Protein AF-A0A7S4T220-F1 (afdb_monomer_lite)

Sequence (227 aa):
KDSDGREHPTCNCREPKYFSDSPVECEMNKFDDMIALLIDRVPGFTQVIAVDAEFSLLHRCWCLAEIVKTAGTGTPQNTLIHSCDAMDLHYGLLSKLDVRNCQASHKADKDFILSKIPDIDSFNARLQWLIFSKRGIFMKQIKCPRDRVDSAGRIAARVERARARSVNPQEVDLEMSRSGTRTLESFSNADMSVSHTSQDALGVINENASFEAPQDLADHVIVQAML

Structure (mmCIF, N/CA/C/O backbone):
data_AF-A0A7S4T220-F1
#
_entry.id   AF-A0A7S4T220-F1
#
loop_
_atom_site.group_PDB
_atom_site.id
_atom_site.type_symbol
_atom_site.label_atom_id
_atom_site.label_alt_id
_atom_site.label_comp_id
_atom_site.label_asym_id
_atom_site.label_entity_id
_atom_site.label_seq_id
_atom_site.pdbx_PDB_ins_code
_atom_site.Cartn_x
_atom_site.Cartn_y
_atom_site.Cartn_z
_atom_site.occupancy
_atom_site.B_iso_or_equiv
_atom_site.auth_seq_id
_atom_site.auth_comp_id
_atom_site.auth_asym_id
_atom_site.auth_atom_id
_atom_site.pdbx_PDB_model_num
ATOM 1 N N . LYS A 1 1 ? -6.962 -0.841 -14.621 1.00 50.31 1 LYS A N 1
ATOM 2 C CA . LYS A 1 1 ? -8.366 -0.692 -15.053 1.00 50.31 1 LYS A CA 1
ATOM 3 C C . LYS A 1 1 ? -9.161 -0.349 -13.797 1.00 50.31 1 LYS A C 1
ATOM 5 O O . LYS A 1 1 ? -8.722 -0.759 -12.731 1.00 50.31 1 LYS A O 1
ATOM 10 N N . ASP A 1 2 ? -10.241 0.417 -13.877 1.00 54.50 2 ASP A N 1
ATOM 11 C CA . ASP A 1 2 ? -11.105 0.635 -12.715 1.00 54.50 2 ASP A CA 1
ATOM 12 C C . ASP A 1 2 ? -11.789 -0.680 -12.292 1.00 54.50 2 ASP A C 1
ATOM 14 O O . ASP A 1 2 ? -11.596 -1.738 -12.911 1.00 54.50 2 ASP A O 1
ATOM 18 N N . SER A 1 3 ? -12.575 -0.628 -11.217 1.00 41.84 3 SER A N 1
ATOM 19 C CA . SER A 1 3 ? -13.370 -1.762 -10.728 1.00 41.84 3 SER A CA 1
ATOM 20 C C . SER A 1 3 ? -14.309 -2.348 -11.793 1.00 41.84 3 SER A C 1
ATOM 22 O O . SER A 1 3 ? -14.666 -3.520 -11.702 1.00 41.84 3 SER A O 1
ATOM 24 N N . ASP A 1 4 ? -14.632 -1.572 -12.831 1.00 62.47 4 ASP A N 1
ATOM 25 C CA . ASP A 1 4 ? -15.515 -1.947 -13.938 1.00 62.47 4 ASP A CA 1
ATOM 26 C C . ASP A 1 4 ? -14.744 -2.446 -15.176 1.00 62.47 4 ASP A C 1
ATOM 28 O O . ASP A 1 4 ? -15.330 -2.719 -16.228 1.00 62.47 4 ASP A O 1
ATOM 32 N N . GLY A 1 5 ? -13.416 -2.576 -15.090 1.00 59.31 5 GLY A N 1
ATOM 33 C CA . GLY A 1 5 ? -12.581 -3.065 -16.185 1.00 59.31 5 GLY A CA 1
ATOM 34 C C . GLY A 1 5 ? -12.284 -2.030 -17.279 1.00 59.31 5 GLY A C 1
ATOM 35 O O . GLY A 1 5 ? -11.726 -2.402 -18.322 1.00 59.31 5 GLY A O 1
ATOM 36 N N . ARG A 1 6 ? -12.602 -0.749 -17.062 1.00 63.41 6 ARG A N 1
ATOM 37 C CA . ARG A 1 6 ? -12.271 0.357 -17.974 1.00 63.41 6 ARG A CA 1
ATOM 38 C C . ARG A 1 6 ? -10.858 0.849 -17.706 1.00 63.41 6 ARG A C 1
ATOM 40 O O . ARG A 1 6 ? -10.349 0.764 -16.594 1.00 63.41 6 ARG A O 1
ATOM 47 N N . GLU A 1 7 ? -10.163 1.326 -18.727 1.00 65.56 7 GLU A N 1
ATOM 48 C CA . GLU A 1 7 ? -8.846 1.930 -18.516 1.00 65.56 7 GLU A CA 1
ATOM 49 C C . GLU A 1 7 ? -8.995 3.251 -17.757 1.00 65.56 7 GLU A C 1
ATOM 51 O O . GLU A 1 7 ? -9.922 4.015 -18.024 1.00 65.56 7 GLU A O 1
ATOM 56 N N . HIS A 1 8 ? -8.102 3.515 -16.796 1.00 62.66 8 HIS A N 1
ATOM 57 C CA . HIS A 1 8 ? -8.120 4.802 -16.107 1.00 62.66 8 HIS A CA 1
ATOM 58 C C . HIS A 1 8 ? -7.855 5.904 -17.136 1.00 62.66 8 HIS A C 1
ATOM 60 O O . HIS A 1 8 ? -6.906 5.776 -17.920 1.00 62.66 8 HIS A O 1
ATOM 66 N N . PRO A 1 9 ? -8.672 6.971 -17.161 1.00 68.31 9 PRO A N 1
ATOM 67 C CA . PRO A 1 9 ? -8.487 8.045 -18.117 1.00 68.31 9 PRO A CA 1
ATOM 68 C C . PRO A 1 9 ? -7.098 8.642 -17.916 1.00 68.31 9 PRO A C 1
ATOM 70 O O . PRO A 1 9 ? -6.724 9.068 -16.823 1.00 68.31 9 PRO A O 1
ATOM 73 N N . THR A 1 10 ? -6.307 8.657 -18.982 1.00 70.31 10 THR A N 1
ATOM 74 C CA . THR A 1 10 ? -5.005 9.306 -18.930 1.00 70.31 10 THR A CA 1
ATOM 75 C C . THR A 1 10 ? -5.224 10.818 -18.818 1.00 70.31 10 THR A C 1
ATOM 77 O O . THR A 1 10 ? -6.035 11.386 -19.546 1.00 70.31 10 THR A O 1
ATOM 80 N N . CYS A 1 11 ? -4.505 11.486 -17.902 1.00 76.88 11 CYS A N 1
ATOM 81 C CA . CYS A 1 11 ? -4.544 12.953 -17.796 1.00 76.88 11 CYS A CA 1
ATOM 82 C C . CYS A 1 11 ? -4.364 13.602 -19.176 1.00 76.88 11 CYS A C 1
ATOM 84 O O . CYS A 1 11 ? -3.414 13.258 -19.884 1.00 76.88 11 CYS A O 1
ATOM 86 N N . ASN A 1 12 ? -5.243 14.540 -19.525 1.00 80.75 12 ASN A N 1
ATOM 87 C CA . ASN A 1 12 ? -5.221 15.306 -20.774 1.00 80.75 12 ASN A CA 1
ATOM 88 C C . ASN A 1 12 ? -4.459 16.638 -20.641 1.00 80.75 12 ASN A C 1
ATOM 90 O O . ASN A 1 12 ? -4.538 17.485 -21.528 1.00 80.75 12 ASN A O 1
ATOM 94 N N . CYS A 1 13 ? -3.704 16.805 -19.553 1.00 85.44 13 CYS A N 1
ATOM 95 C CA . CYS A 1 13 ? -2.939 17.997 -19.194 1.00 85.44 13 CYS A CA 1
ATOM 96 C C . CYS A 1 13 ? -1.850 18.401 -20.206 1.00 85.44 13 CYS A C 1
ATOM 98 O O . CYS A 1 13 ? -1.190 19.409 -19.993 1.00 85.44 13 CYS A O 1
ATOM 100 N N . ARG A 1 14 ? -1.664 17.650 -21.304 1.00 84.62 14 ARG A N 1
ATOM 101 C CA . ARG A 1 14 ? -0.633 17.830 -22.350 1.00 84.62 14 ARG A CA 1
ATOM 102 C C . ARG A 1 14 ? 0.815 17.783 -21.858 1.00 84.62 14 ARG A C 1
ATOM 104 O O . ARG A 1 14 ? 1.714 17.812 -22.691 1.00 84.62 14 ARG A O 1
ATOM 111 N N . GLU A 1 15 ? 1.025 17.653 -20.555 1.00 85.81 15 GLU A N 1
ATOM 112 C CA . GLU A 1 15 ? 2.336 17.433 -19.970 1.00 85.81 15 GLU A CA 1
ATOM 113 C C . GLU A 1 15 ? 2.918 16.100 -20.471 1.00 85.81 15 GLU A C 1
ATOM 115 O O . GLU A 1 15 ? 2.197 15.087 -20.473 1.00 85.81 15 GLU A O 1
ATOM 120 N N . PRO A 1 16 ? 4.188 16.076 -20.920 1.00 84.56 16 PRO A N 1
ATOM 121 C CA . PRO A 1 16 ? 4.863 14.846 -21.303 1.00 84.56 16 PRO A CA 1
ATOM 122 C C . PRO A 1 16 ? 4.845 13.832 -20.160 1.00 84.56 16 PRO A C 1
ATOM 124 O O . PRO A 1 16 ? 5.199 14.138 -19.024 1.00 84.56 16 PRO A O 1
ATOM 127 N N . LYS A 1 17 ? 4.436 12.601 -20.468 1.00 82.62 17 LYS A N 1
ATOM 128 C CA . LYS A 1 17 ? 4.472 11.490 -19.516 1.00 82.62 17 LYS A CA 1
ATOM 129 C C . LYS A 1 17 ? 5.686 10.638 -19.817 1.00 82.62 17 LYS A C 1
ATOM 131 O O . LYS A 1 17 ? 5.757 10.034 -20.884 1.00 82.62 17 LYS A O 1
ATOM 136 N N . TYR A 1 18 ? 6.615 10.605 -18.874 1.00 86.50 18 TYR A N 1
ATOM 137 C CA . TYR A 1 18 ? 7.793 9.756 -18.942 1.00 86.50 18 TYR A CA 1
ATOM 138 C C . TYR A 1 18 ? 7.483 8.419 -18.279 1.00 86.50 18 TYR A C 1
ATOM 140 O O . TYR A 1 18 ? 7.080 8.373 -17.115 1.00 86.50 18 TYR A O 1
ATOM 148 N N . PHE A 1 19 ? 7.638 7.338 -19.038 1.00 81.88 19 PHE A N 1
ATOM 149 C CA . PHE A 1 19 ? 7.365 5.979 -18.583 1.00 81.88 19 PHE A CA 1
ATOM 150 C C . PHE A 1 19 ? 8.673 5.240 -18.302 1.00 81.88 19 PHE A C 1
ATOM 152 O O . PHE A 1 19 ? 9.756 5.821 -18.296 1.00 81.88 19 PHE A O 1
ATOM 159 N N . SER A 1 20 ? 8.592 3.940 -18.028 1.00 76.00 20 SER A N 1
ATOM 160 C CA . SER A 1 20 ? 9.745 3.109 -17.662 1.00 76.00 20 SER A CA 1
ATOM 161 C C . SER A 1 20 ? 10.848 3.049 -18.738 1.00 76.00 20 SER A C 1
ATOM 163 O O . SER A 1 20 ? 11.956 2.616 -18.438 1.00 76.00 20 SER A O 1
ATOM 165 N N . ASP A 1 21 ? 10.561 3.478 -19.970 1.00 81.75 21 ASP A N 1
ATOM 166 C CA . ASP A 1 21 ? 11.513 3.629 -21.078 1.00 81.75 21 ASP A CA 1
ATOM 167 C C . ASP A 1 21 ? 12.405 4.879 -20.962 1.00 81.75 21 ASP A C 1
ATOM 169 O O . ASP A 1 21 ? 13.454 4.946 -21.601 1.00 81.75 21 ASP A O 1
ATOM 173 N N . SER A 1 22 ? 12.021 5.829 -20.110 1.00 86.56 22 SER A N 1
ATOM 174 C CA . SER A 1 22 ? 12.730 7.079 -19.825 1.00 86.56 22 SER A CA 1
ATOM 175 C C . SER A 1 22 ? 13.136 7.107 -18.344 1.00 86.56 22 SER A C 1
ATOM 177 O O . SER A 1 22 ? 12.526 7.813 -17.541 1.00 86.56 22 SER A O 1
ATOM 179 N N . PRO A 1 23 ? 14.104 6.275 -17.907 1.00 83.25 23 PRO A N 1
ATOM 180 C CA . PRO A 1 23 ? 14.340 6.011 -16.486 1.00 83.25 23 PRO A CA 1
ATOM 181 C C . PRO A 1 23 ? 14.812 7.233 -15.692 1.00 83.25 23 PRO A C 1
ATOM 183 O O . PRO A 1 23 ? 14.590 7.281 -14.483 1.00 83.25 23 PRO A O 1
ATOM 186 N N . VAL A 1 24 ? 15.454 8.207 -16.343 1.00 87.50 24 VAL A N 1
ATOM 187 C CA . VAL A 1 24 ? 15.931 9.436 -15.693 1.00 87.50 24 VAL A CA 1
ATOM 188 C C . VAL A 1 24 ? 14.762 10.377 -15.411 1.00 87.50 24 VAL A C 1
ATOM 190 O O . VAL A 1 24 ? 14.688 10.970 -14.337 1.00 87.50 24 VAL A O 1
ATOM 193 N N . GLU A 1 25 ? 13.810 10.469 -16.328 1.00 90.00 25 GLU A N 1
ATOM 194 C CA . GLU A 1 25 ? 12.683 11.395 -16.288 1.00 90.00 25 GLU A CA 1
ATOM 195 C C . GLU A 1 25 ? 11.454 10.789 -15.594 1.00 90.00 25 GLU A C 1
ATOM 197 O O . GLU A 1 25 ? 10.700 11.501 -14.940 1.00 90.00 25 GLU A O 1
ATOM 202 N N . CYS A 1 26 ? 11.282 9.467 -15.650 1.00 85.06 26 CYS A N 1
ATOM 203 C CA . CYS A 1 26 ? 10.163 8.750 -15.041 1.00 85.06 26 CYS A CA 1
ATOM 204 C C . CYS A 1 26 ? 10.160 8.917 -13.523 1.00 85.06 26 CYS A C 1
ATOM 206 O O . CYS A 1 26 ? 11.051 8.430 -12.839 1.00 85.06 26 CYS A O 1
ATOM 208 N N . GLU A 1 27 ? 9.176 9.606 -12.960 1.00 84.88 27 GLU A N 1
ATOM 209 C CA . GLU A 1 27 ? 9.096 9.819 -11.508 1.00 84.88 27 GLU A CA 1
ATOM 210 C C . GLU A 1 27 ? 8.649 8.557 -10.759 1.00 84.88 27 GLU A C 1
ATOM 212 O O . GLU A 1 27 ? 9.090 8.305 -9.639 1.00 84.88 27 GLU A O 1
ATOM 217 N N . MET A 1 28 ? 7.843 7.709 -11.405 1.00 81.38 28 MET A N 1
ATOM 218 C CA . MET A 1 28 ? 7.276 6.502 -10.793 1.00 81.38 28 MET A CA 1
ATOM 219 C C . MET A 1 28 ? 8.336 5.484 -10.351 1.00 81.38 28 MET A C 1
ATOM 221 O O . MET A 1 28 ? 8.113 4.738 -9.401 1.00 81.38 28 MET A O 1
ATOM 225 N N . ASN A 1 29 ? 9.506 5.445 -11.000 1.00 82.75 29 ASN A N 1
ATOM 226 C CA . ASN A 1 29 ? 10.577 4.518 -10.624 1.00 82.75 29 ASN A CA 1
ATOM 227 C C . ASN A 1 29 ? 11.431 5.008 -9.435 1.00 82.75 29 ASN A C 1
ATOM 229 O O . ASN A 1 29 ? 12.190 4.205 -8.887 1.00 82.75 29 ASN A O 1
ATOM 233 N N . LYS A 1 30 ? 11.279 6.276 -9.021 1.00 88.50 30 LYS A N 1
ATOM 234 C CA . LYS A 1 30 ? 12.078 6.940 -7.974 1.00 88.50 30 LYS A CA 1
ATOM 235 C C . LYS A 1 30 ? 11.504 6.768 -6.573 1.00 88.50 30 LYS A C 1
ATOM 237 O O . LYS A 1 30 ? 12.053 7.300 -5.615 1.00 88.50 30 LYS A O 1
ATOM 242 N N . PHE A 1 31 ? 10.394 6.047 -6.435 1.00 87.75 31 PHE A N 1
ATOM 243 C CA . PHE A 1 31 ? 9.696 5.923 -5.159 1.00 87.75 31 PHE A CA 1
ATOM 244 C C . PHE A 1 31 ? 10.588 5.362 -4.040 1.00 87.75 31 PHE A C 1
ATOM 246 O O . PHE A 1 31 ? 10.565 5.869 -2.921 1.00 87.75 31 PHE A O 1
ATOM 253 N N . ASP A 1 32 ? 11.399 4.345 -4.348 1.00 88.88 32 ASP A N 1
ATOM 254 C CA . ASP A 1 32 ? 12.337 3.752 -3.389 1.00 88.88 32 ASP A CA 1
ATOM 255 C C . ASP A 1 32 ? 13.290 4.805 -2.801 1.00 88.88 32 ASP A C 1
ATOM 257 O O . ASP A 1 32 ? 13.475 4.862 -1.582 1.00 88.88 32 ASP A O 1
ATOM 261 N N . ASP A 1 33 ? 13.844 5.654 -3.668 1.00 92.06 33 ASP A N 1
ATOM 262 C CA . ASP A 1 33 ? 14.765 6.727 -3.296 1.00 92.06 33 ASP A CA 1
ATOM 263 C C . ASP A 1 33 ? 14.035 7.846 -2.549 1.00 92.06 33 ASP A C 1
ATOM 265 O O . ASP A 1 33 ? 14.547 8.379 -1.567 1.00 92.06 33 ASP A O 1
ATOM 269 N N . MET A 1 34 ? 12.806 8.161 -2.965 1.00 92.62 34 MET A N 1
ATOM 270 C CA . MET A 1 34 ? 11.951 9.152 -2.312 1.00 92.62 34 MET A CA 1
ATOM 271 C C . MET A 1 34 ? 11.613 8.758 -0.872 1.00 92.62 34 MET A C 1
ATOM 273 O O . MET A 1 34 ? 11.750 9.580 0.030 1.00 92.62 34 MET A O 1
ATOM 277 N N . ILE A 1 35 ? 11.225 7.504 -0.621 1.00 90.94 35 ILE A N 1
ATOM 278 C CA . ILE A 1 35 ? 10.978 7.023 0.746 1.00 90.94 35 ILE A CA 1
ATOM 279 C C . ILE A 1 35 ? 12.253 7.067 1.580 1.00 90.94 35 ILE A C 1
ATOM 281 O O . ILE A 1 35 ? 12.209 7.532 2.718 1.00 90.94 35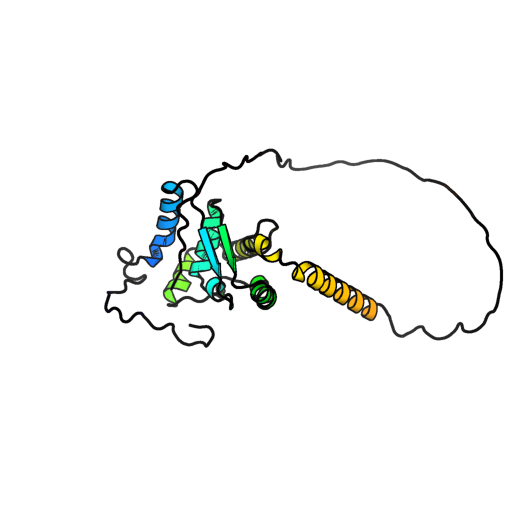 ILE A O 1
ATOM 285 N N . ALA A 1 36 ? 13.384 6.618 1.029 1.00 93.50 36 ALA A N 1
ATOM 286 C CA . ALA A 1 36 ? 14.658 6.669 1.739 1.00 93.50 36 ALA A CA 1
ATOM 287 C C . ALA A 1 36 ? 15.032 8.112 2.117 1.00 93.50 36 ALA A C 1
ATOM 289 O O . ALA A 1 36 ? 15.394 8.374 3.264 1.00 93.50 36 ALA A O 1
ATOM 290 N N . LEU A 1 37 ? 14.868 9.050 1.182 1.00 95.19 37 LEU A N 1
ATOM 291 C CA . LEU A 1 37 ? 15.113 10.469 1.407 1.00 95.19 37 LEU A CA 1
ATOM 292 C C . LEU A 1 37 ? 14.165 11.056 2.460 1.00 95.19 37 LEU A C 1
ATOM 294 O O . LEU A 1 37 ? 14.615 11.795 3.329 1.00 95.19 37 LEU A O 1
ATOM 298 N N . LEU A 1 38 ? 12.867 10.739 2.412 1.00 94.88 38 LEU A N 1
ATOM 299 C CA . LEU A 1 38 ? 11.894 11.244 3.386 1.00 94.88 38 LEU A CA 1
ATOM 300 C C . LEU A 1 38 ? 12.183 10.735 4.800 1.00 94.88 38 LEU A C 1
ATOM 302 O O . LEU A 1 38 ? 12.121 11.514 5.745 1.00 94.88 38 LEU A O 1
ATOM 306 N N . ILE A 1 39 ? 12.545 9.459 4.943 1.00 94.00 39 ILE A N 1
ATOM 307 C CA . ILE A 1 39 ? 12.930 8.878 6.235 1.00 94.00 39 ILE A CA 1
ATOM 308 C C . ILE A 1 39 ? 14.184 9.562 6.794 1.00 94.00 39 ILE A C 1
ATOM 310 O O . ILE A 1 39 ? 14.244 9.828 7.992 1.00 94.00 39 ILE A O 1
ATOM 314 N N . ASP A 1 40 ? 15.167 9.854 5.939 1.00 95.19 40 ASP A N 1
ATOM 315 C CA . ASP A 1 40 ? 16.405 10.544 6.321 1.00 95.19 40 ASP A CA 1
ATOM 316 C C . ASP A 1 40 ? 16.161 12.013 6.706 1.00 95.19 40 ASP A C 1
ATOM 318 O O . ASP A 1 40 ? 16.723 12.521 7.676 1.00 95.19 40 ASP A O 1
ATOM 322 N N . ARG A 1 41 ? 15.311 12.715 5.948 1.00 96.75 41 ARG A N 1
ATOM 323 C CA . ARG A 1 41 ? 15.184 14.179 6.022 1.00 96.75 41 ARG A CA 1
ATOM 324 C C . ARG A 1 41 ? 14.053 14.684 6.892 1.00 96.75 41 ARG A C 1
ATOM 326 O O . ARG A 1 41 ? 14.096 15.848 7.285 1.00 96.75 41 ARG A O 1
ATOM 333 N N . VAL A 1 42 ? 13.053 13.858 7.176 1.00 95.06 42 VAL A N 1
ATOM 334 C CA . VAL A 1 42 ? 11.865 14.261 7.928 1.00 95.06 42 VAL A CA 1
ATOM 335 C C . VAL A 1 42 ? 11.828 13.485 9.246 1.00 95.06 42 VAL A C 1
ATOM 337 O O . VAL A 1 42 ? 11.381 12.335 9.279 1.00 95.06 42 VAL A O 1
ATOM 340 N N . PRO A 1 43 ? 12.287 14.088 10.360 1.00 93.62 43 PRO A N 1
ATOM 341 C CA . PRO A 1 43 ? 12.163 13.481 11.678 1.00 93.62 43 PRO A CA 1
ATOM 342 C C . PRO A 1 43 ? 10.709 13.113 11.974 1.00 93.62 43 PRO A C 1
ATOM 344 O O . PRO A 1 43 ? 9.802 13.916 11.774 1.00 93.62 43 PRO A O 1
ATOM 347 N N . GLY A 1 44 ? 10.480 11.886 12.440 1.00 91.88 44 GLY A N 1
ATOM 348 C CA . GLY A 1 44 ? 9.127 11.408 12.735 1.00 91.88 44 GLY A CA 1
ATOM 349 C C . GLY A 1 44 ? 8.268 11.113 11.501 1.00 91.88 44 GLY A C 1
ATOM 350 O O . GLY A 1 44 ? 7.052 10.964 11.645 1.00 91.88 44 GLY A O 1
ATOM 351 N N . PHE A 1 45 ? 8.871 10.998 10.307 1.00 93.75 45 PHE A N 1
ATOM 352 C CA . PHE A 1 45 ? 8.152 10.629 9.090 1.00 93.75 45 PHE A CA 1
ATOM 353 C C . PHE A 1 45 ? 7.236 9.424 9.329 1.00 93.75 45 PHE A C 1
ATOM 355 O O . PHE A 1 45 ? 7.644 8.393 9.867 1.00 93.75 45 PHE A O 1
ATOM 362 N N . THR A 1 46 ? 5.978 9.575 8.928 1.00 93.62 46 THR A N 1
ATOM 363 C CA . THR A 1 46 ? 4.931 8.570 9.084 1.00 93.62 46 THR A CA 1
ATOM 364 C C . THR A 1 46 ? 4.178 8.468 7.771 1.00 93.62 46 THR A C 1
ATOM 366 O O . THR A 1 46 ? 3.699 9.473 7.248 1.00 93.62 46 THR A O 1
ATOM 369 N N . GLN A 1 47 ? 4.032 7.254 7.251 1.00 94.12 47 GLN A N 1
ATOM 370 C CA . GLN A 1 47 ? 3.241 7.031 6.048 1.00 94.12 47 GLN A CA 1
ATOM 371 C C . GLN A 1 47 ? 1.760 6.937 6.409 1.00 94.12 47 GLN A C 1
ATOM 373 O O . GLN A 1 47 ? 1.365 6.185 7.304 1.00 94.12 47 GLN A O 1
ATOM 378 N N . VAL A 1 48 ? 0.927 7.678 5.684 1.00 93.12 48 VAL A N 1
ATOM 379 C CA . VAL A 1 48 ? -0.529 7.568 5.777 1.00 93.12 48 VAL A CA 1
ATOM 380 C C . VAL A 1 48 ? -1.039 6.732 4.610 1.00 93.12 48 VAL A C 1
ATOM 382 O O . VAL A 1 48 ? -0.762 7.044 3.457 1.00 93.12 48 VAL A O 1
ATOM 385 N N . ILE A 1 49 ? -1.797 5.681 4.914 1.00 93.81 49 ILE A N 1
ATOM 386 C CA . ILE A 1 49 ? -2.431 4.802 3.929 1.00 93.81 49 ILE A CA 1
ATOM 387 C C . ILE A 1 49 ? -3.927 5.113 3.952 1.00 93.81 49 ILE A C 1
ATOM 389 O O . ILE A 1 49 ? -4.638 4.684 4.858 1.00 93.81 49 ILE A O 1
ATOM 393 N N . ALA A 1 50 ? -4.410 5.896 2.993 1.00 93.06 50 ALA A N 1
ATOM 394 C CA . ALA A 1 50 ? -5.828 6.230 2.885 1.00 93.06 50 ALA A CA 1
ATOM 395 C C . ALA A 1 50 ? -6.518 5.268 1.913 1.00 93.06 50 ALA A C 1
ATOM 397 O O . ALA A 1 50 ? -6.287 5.338 0.711 1.00 93.06 50 ALA A O 1
ATOM 398 N N . VAL A 1 51 ? -7.339 4.360 2.440 1.00 91.38 51 VAL A N 1
ATOM 399 C CA . VAL A 1 51 ? -8.016 3.316 1.662 1.00 91.38 51 VAL A CA 1
ATOM 400 C C . VAL A 1 51 ? -9.439 3.759 1.321 1.00 91.38 51 VAL A C 1
ATOM 402 O O . VAL A 1 51 ? -10.189 4.200 2.197 1.00 91.38 51 VAL A O 1
ATOM 405 N N . ASP A 1 52 ? -9.799 3.635 0.046 1.00 91.31 52 ASP A N 1
ATOM 406 C CA . ASP A 1 52 ? -11.140 3.891 -0.480 1.00 91.31 52 ASP A CA 1
ATOM 407 C C . ASP A 1 52 ? -12.175 2.874 0.035 1.00 91.31 52 ASP A C 1
ATOM 409 O O . ASP A 1 52 ? -11.824 1.836 0.602 1.00 91.31 52 ASP A O 1
ATOM 413 N N . ALA A 1 53 ? -13.465 3.174 -0.139 1.00 91.44 53 ALA A N 1
ATOM 414 C CA . ALA A 1 53 ? -14.546 2.324 0.363 1.00 91.44 53 ALA A CA 1
ATOM 415 C C . ALA A 1 53 ? -14.527 0.922 -0.271 1.00 91.44 53 ALA A C 1
ATOM 417 O O . ALA A 1 53 ? -14.884 -0.050 0.391 1.00 91.44 53 ALA A O 1
ATOM 418 N N . GLU A 1 54 ? -14.054 0.820 -1.512 1.00 91.25 54 GLU A N 1
ATOM 419 C CA . GLU A 1 54 ? -13.953 -0.407 -2.297 1.00 91.25 54 GLU A CA 1
ATOM 420 C C . GLU A 1 54 ? -12.623 -1.150 -2.089 1.00 91.25 54 GLU A C 1
ATOM 422 O O . GLU A 1 54 ? -12.435 -2.244 -2.631 1.00 91.25 54 GLU A O 1
ATOM 427 N N . PHE A 1 55 ? -11.695 -0.579 -1.310 1.00 91.44 55 PHE A N 1
ATOM 428 C CA . PHE A 1 55 ? -10.346 -1.107 -1.081 1.00 91.44 55 PHE A CA 1
ATOM 429 C C . PHE A 1 55 ? -9.525 -1.287 -2.374 1.00 91.44 55 PHE A C 1
ATOM 431 O O . PHE A 1 55 ? -8.564 -2.065 -2.419 1.00 91.44 55 PHE A O 1
ATOM 438 N N . SER A 1 56 ? -9.865 -0.546 -3.429 1.00 90.75 56 SER A N 1
ATOM 439 C CA . SER A 1 56 ? -9.202 -0.603 -4.733 1.00 90.75 56 SER A CA 1
ATOM 440 C C . SER A 1 56 ? -7.722 -0.211 -4.668 1.00 90.75 56 SER A C 1
ATOM 442 O O . SER A 1 56 ? -6.921 -0.766 -5.427 1.00 90.75 56 SER A O 1
ATOM 444 N N . LEU A 1 57 ? -7.316 0.631 -3.706 1.00 91.06 57 LEU A N 1
ATOM 445 C CA . LEU A 1 57 ? -5.907 0.950 -3.444 1.00 91.06 57 LEU A CA 1
ATOM 446 C C . LEU A 1 57 ? -5.060 -0.307 -3.222 1.00 91.06 57 LEU A C 1
ATOM 448 O O . LEU A 1 57 ? -3.967 -0.424 -3.775 1.00 91.06 57 LEU A O 1
ATOM 452 N N . LEU A 1 58 ? -5.563 -1.278 -2.455 1.00 92.69 58 LEU A N 1
ATOM 453 C CA . LEU A 1 58 ? -4.813 -2.501 -2.150 1.00 92.69 58 LEU A CA 1
ATOM 454 C C . LEU A 1 58 ? -4.695 -3.426 -3.360 1.00 92.69 58 LEU A C 1
ATOM 456 O O . LEU A 1 58 ? -3.843 -4.305 -3.384 1.00 92.69 58 LEU A O 1
ATOM 460 N N . HIS A 1 59 ? -5.498 -3.207 -4.396 1.00 91.25 59 HIS A N 1
ATOM 461 C CA . HIS A 1 59 ? -5.363 -3.915 -5.658 1.00 91.25 59 HIS A CA 1
ATOM 462 C C . HIS A 1 59 ? -4.343 -3.266 -6.600 1.00 91.25 59 HIS A C 1
ATOM 464 O O . HIS A 1 59 ? -4.135 -3.802 -7.686 1.00 91.25 59 HIS A O 1
ATOM 470 N N . ARG A 1 60 ? -3.677 -2.163 -6.229 1.00 91.00 60 ARG A N 1
ATOM 471 C CA . ARG A 1 60 ? -2.604 -1.546 -7.026 1.00 91.00 60 ARG A CA 1
ATOM 472 C C . ARG A 1 60 ? -1.242 -2.092 -6.593 1.00 91.00 60 ARG A C 1
ATOM 474 O O . ARG A 1 60 ? -0.842 -1.951 -5.440 1.00 91.00 60 ARG A O 1
ATOM 481 N N . CYS A 1 61 ? -0.497 -2.694 -7.522 1.00 91.31 61 CYS A N 1
ATOM 482 C CA . CYS A 1 61 ? 0.779 -3.347 -7.194 1.00 91.31 61 CYS A CA 1
ATOM 483 C C . CYS A 1 61 ? 1.845 -2.365 -6.690 1.00 91.31 61 CYS A C 1
ATOM 485 O O . CYS A 1 61 ? 2.628 -2.740 -5.821 1.00 91.31 61 CYS A O 1
ATOM 487 N N . TRP A 1 62 ? 1.836 -1.119 -7.183 1.00 90.81 62 TRP A N 1
ATOM 488 C CA . TRP A 1 62 ? 2.672 -0.043 -6.642 1.00 90.81 62 TRP A CA 1
ATOM 489 C C . TRP A 1 62 ? 2.356 0.174 -5.169 1.00 90.81 62 TRP A C 1
ATOM 491 O O . TRP A 1 62 ? 3.209 -0.105 -4.340 1.00 90.81 62 TRP A O 1
ATOM 501 N N . CYS A 1 63 ? 1.109 0.497 -4.823 1.00 93.00 63 CYS A N 1
ATOM 502 C CA . CYS A 1 63 ? 0.712 0.754 -3.439 1.00 93.00 63 CYS A CA 1
ATOM 503 C C . CYS A 1 63 ? 1.115 -0.376 -2.472 1.00 93.00 63 CYS A C 1
ATOM 505 O O . CYS A 1 63 ? 1.587 -0.105 -1.372 1.00 93.00 63 CYS A O 1
ATOM 507 N N . LEU A 1 64 ? 1.006 -1.649 -2.872 1.00 94.12 64 LEU A N 1
ATOM 508 C CA . LEU A 1 64 ? 1.464 -2.760 -2.026 1.00 94.12 64 LEU A CA 1
ATOM 509 C C . LEU A 1 64 ? 2.983 -2.812 -1.853 1.00 94.12 64 LEU A C 1
ATOM 511 O O . LEU A 1 64 ? 3.458 -3.055 -0.740 1.00 94.12 64 LEU A O 1
ATOM 515 N N . ALA A 1 65 ? 3.744 -2.596 -2.928 1.00 92.88 65 ALA A N 1
ATOM 516 C CA . ALA A 1 65 ? 5.201 -2.517 -2.857 1.00 92.88 65 ALA A CA 1
ATOM 517 C C . ALA A 1 65 ? 5.639 -1.402 -1.899 1.00 92.88 65 ALA A C 1
ATOM 519 O O . ALA A 1 65 ? 6.522 -1.617 -1.071 1.00 92.88 65 ALA A O 1
ATOM 520 N N . GLU A 1 66 ? 4.960 -0.259 -1.946 1.00 93.00 66 GLU A N 1
ATOM 521 C CA . GLU A 1 66 ? 5.221 0.894 -1.085 1.00 93.00 66 GLU A CA 1
ATOM 522 C C . GLU A 1 66 ? 4.929 0.592 0.385 1.00 93.00 66 GLU A C 1
ATOM 52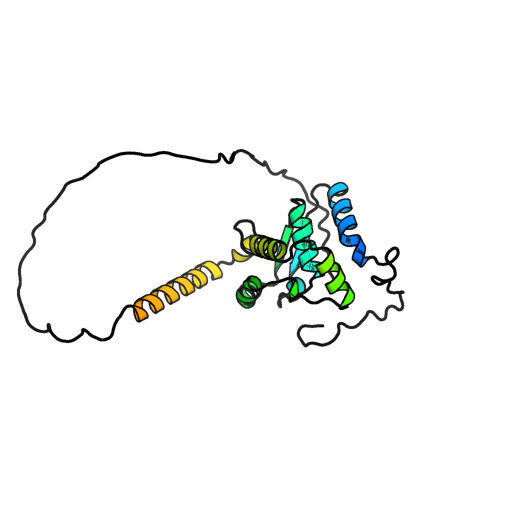4 O O . GLU A 1 66 ? 5.777 0.823 1.246 1.00 93.00 66 GLU A O 1
ATOM 529 N N . ILE A 1 67 ? 3.763 0.010 0.676 1.00 95.00 67 ILE A N 1
ATOM 530 C CA . ILE A 1 67 ? 3.378 -0.380 2.037 1.00 95.00 67 ILE A CA 1
ATOM 531 C C . ILE A 1 67 ? 4.412 -1.345 2.628 1.00 95.00 67 ILE A C 1
ATOM 533 O O . ILE A 1 67 ? 4.866 -1.157 3.759 1.00 95.00 67 ILE A O 1
ATOM 537 N N . VAL A 1 68 ? 4.818 -2.370 1.875 1.00 94.38 68 VAL A N 1
ATOM 538 C CA . VAL A 1 68 ? 5.801 -3.351 2.355 1.00 94.38 68 VAL A CA 1
ATOM 539 C C . VAL A 1 68 ? 7.192 -2.726 2.493 1.00 94.38 68 VAL A C 1
ATOM 541 O O . VAL A 1 68 ? 7.891 -3.019 3.468 1.00 94.38 68 VAL A O 1
ATOM 544 N N . LYS A 1 69 ? 7.594 -1.851 1.562 1.00 92.56 69 LYS A N 1
ATOM 545 C CA . LYS A 1 69 ? 8.891 -1.163 1.590 1.00 92.56 69 LYS A CA 1
ATOM 546 C C . LYS A 1 69 ? 9.027 -0.277 2.824 1.00 92.56 69 LYS A C 1
ATOM 548 O O . LYS A 1 69 ? 10.014 -0.411 3.544 1.00 92.56 69 LYS A O 1
ATOM 553 N N . THR A 1 70 ? 8.035 0.565 3.099 1.00 93.38 70 THR A N 1
ATOM 554 C CA . THR A 1 70 ? 8.030 1.459 4.266 1.00 93.38 70 THR A CA 1
ATOM 555 C C . THR A 1 70 ? 7.919 0.685 5.581 1.00 93.38 70 THR A C 1
ATOM 557 O O . THR A 1 70 ? 8.592 1.010 6.554 1.00 93.38 70 THR A O 1
ATOM 560 N N . ALA A 1 71 ? 7.166 -0.417 5.623 1.00 93.31 71 ALA A N 1
ATOM 561 C CA . ALA A 1 71 ? 7.209 -1.314 6.780 1.00 93.31 71 ALA A CA 1
ATOM 562 C C . ALA A 1 71 ? 8.601 -1.954 6.975 1.00 93.31 71 ALA A C 1
ATOM 564 O O . ALA A 1 71 ? 9.010 -2.267 8.093 1.00 93.31 71 ALA A O 1
ATOM 565 N N . GLY A 1 72 ? 9.335 -2.155 5.876 1.00 92.00 72 GLY A N 1
ATOM 566 C CA . GLY A 1 72 ? 10.731 -2.591 5.814 1.00 92.00 72 GLY A CA 1
ATOM 567 C C . GLY A 1 72 ? 11.705 -1.756 6.626 1.00 92.00 72 GLY A C 1
ATOM 568 O O . GLY A 1 72 ? 12.640 -2.312 7.197 1.00 92.00 72 GLY A O 1
ATOM 569 N N . THR A 1 73 ? 11.466 -0.452 6.696 1.00 92.00 73 THR A N 1
ATOM 570 C CA . THR A 1 73 ? 12.359 0.520 7.334 1.00 92.00 73 THR A CA 1
ATOM 571 C C . THR A 1 73 ? 12.010 0.778 8.799 1.00 92.00 73 THR A C 1
ATOM 573 O O . THR A 1 73 ? 12.691 1.555 9.459 1.00 92.00 73 THR A O 1
ATOM 576 N N . GLY A 1 74 ? 10.950 0.147 9.322 1.00 91.94 74 GLY A N 1
ATOM 577 C CA . GLY A 1 74 ? 10.435 0.417 10.668 1.00 91.94 74 GLY A CA 1
ATOM 578 C C . GLY A 1 74 ? 9.698 1.756 10.791 1.00 91.94 74 GLY A C 1
ATOM 579 O O . GLY A 1 74 ? 9.349 2.161 11.899 1.00 91.94 74 GLY A O 1
ATOM 580 N N . THR A 1 75 ? 9.444 2.437 9.671 1.00 92.25 75 THR A N 1
ATOM 581 C CA . THR A 1 75 ? 8.710 3.702 9.630 1.00 92.25 75 THR A CA 1
ATOM 582 C C . THR A 1 75 ? 7.247 3.478 10.032 1.00 92.25 75 THR A C 1
ATOM 584 O O . THR A 1 75 ? 6.610 2.557 9.512 1.00 92.25 75 THR A O 1
ATOM 587 N N . PRO A 1 76 ? 6.676 4.301 10.933 1.00 92.12 76 PRO A N 1
ATOM 588 C CA . PRO A 1 76 ? 5.275 4.182 11.313 1.00 92.12 76 PRO A CA 1
ATOM 589 C C . PRO A 1 76 ? 4.326 4.308 10.115 1.00 92.12 76 PRO A C 1
ATOM 591 O O . PRO A 1 76 ? 4.507 5.158 9.241 1.00 92.12 76 PRO A O 1
ATOM 594 N N . GLN A 1 77 ? 3.278 3.484 10.110 1.00 93.56 77 GLN A N 1
ATOM 595 C CA . GLN A 1 77 ? 2.206 3.519 9.117 1.00 93.56 77 GLN A CA 1
ATOM 596 C C . GLN A 1 77 ? 0.861 3.724 9.819 1.00 93.56 77 GLN A C 1
ATOM 598 O O . GLN A 1 77 ? 0.523 3.006 10.766 1.00 93.56 77 GLN A O 1
ATOM 603 N N . ASN A 1 78 ? 0.085 4.700 9.355 1.00 91.12 78 ASN A N 1
ATOM 604 C CA . ASN A 1 78 ? -1.258 4.987 9.847 1.00 91.12 78 ASN A CA 1
ATOM 605 C C . ASN A 1 78 ? -2.274 4.800 8.724 1.00 91.12 78 ASN A C 1
ATOM 607 O O . ASN A 1 78 ? -2.243 5.512 7.725 1.00 91.12 78 ASN A O 1
ATOM 611 N N . THR A 1 79 ? -3.211 3.877 8.918 1.00 91.50 79 THR A N 1
ATOM 612 C CA . THR A 1 79 ? -4.245 3.600 7.921 1.00 91.50 79 THR A CA 1
ATOM 613 C C . THR A 1 79 ? -5.537 4.322 8.252 1.00 91.50 79 THR A C 1
ATOM 615 O O . THR A 1 79 ? -6.038 4.226 9.378 1.00 91.50 79 THR A O 1
ATOM 618 N N . LEU A 1 80 ? -6.089 5.000 7.255 1.00 90.88 80 LEU A N 1
ATOM 619 C CA . LEU A 1 80 ? -7.411 5.604 7.273 1.00 90.88 80 LEU A CA 1
ATOM 620 C C . LEU A 1 80 ? -8.313 4.769 6.372 1.00 90.88 80 LEU A C 1
ATOM 622 O O . LEU A 1 80 ? -7.967 4.498 5.225 1.00 90.88 80 LEU A O 1
ATOM 626 N N . ILE A 1 81 ? -9.451 4.346 6.909 1.00 89.69 81 ILE A N 1
ATOM 627 C CA . ILE A 1 81 ? -10.467 3.613 6.158 1.00 89.69 81 ILE A CA 1
ATOM 628 C C . ILE A 1 81 ? -11.733 4.451 6.114 1.00 89.69 81 ILE A C 1
ATOM 630 O O . ILE A 1 81 ? -12.017 5.189 7.058 1.00 89.69 81 ILE A O 1
ATOM 634 N N . HIS A 1 82 ? -12.497 4.318 5.036 1.00 89.38 82 HIS A N 1
ATOM 635 C CA . HIS A 1 82 ? -13.748 5.050 4.875 1.00 89.38 82 HIS A CA 1
ATOM 636 C C . HIS A 1 82 ? -14.746 4.776 6.018 1.00 89.38 82 HIS A C 1
ATOM 638 O O . HIS A 1 82 ? -15.300 5.705 6.603 1.00 89.38 82 HIS A O 1
ATOM 644 N N . SER A 1 83 ? -14.975 3.502 6.358 1.00 86.56 83 SER A N 1
ATOM 645 C CA . SER A 1 83 ? -15.864 3.092 7.451 1.00 86.56 83 SER A CA 1
ATOM 646 C C . SER A 1 83 ? -15.583 1.657 7.909 1.00 86.56 83 SER A C 1
ATOM 648 O O . SER A 1 83 ? -14.987 0.863 7.180 1.00 86.56 83 SER A O 1
ATOM 650 N N . CYS A 1 84 ? -16.051 1.296 9.106 1.00 84.56 84 CYS A N 1
ATOM 651 C CA . CYS A 1 84 ? -15.969 -0.085 9.595 1.00 84.56 84 CYS A CA 1
ATOM 652 C C . CYS A 1 84 ? -16.829 -1.052 8.772 1.00 84.56 84 CYS A C 1
ATOM 654 O O . CYS A 1 84 ? -16.386 -2.159 8.496 1.00 84.56 84 CYS A O 1
ATOM 656 N N . ASP A 1 85 ? -17.992 -0.610 8.283 1.00 86.50 85 ASP A N 1
ATOM 657 C CA . ASP A 1 85 ? -18.826 -1.427 7.394 1.00 86.50 85 ASP A CA 1
ATOM 658 C C . ASP A 1 85 ? -18.072 -1.786 6.092 1.00 86.50 85 ASP A C 1
ATOM 660 O O . ASP A 1 85 ? -18.157 -2.918 5.616 1.00 86.50 85 ASP A O 1
ATOM 664 N N . ALA A 1 86 ? -17.272 -0.858 5.544 1.00 88.25 86 ALA A N 1
ATOM 665 C CA . ALA A 1 86 ? -16.405 -1.136 4.397 1.00 88.25 86 ALA A CA 1
ATOM 666 C C . ALA A 1 86 ? -15.296 -2.145 4.754 1.00 88.25 86 ALA A C 1
ATOM 668 O O . ALA A 1 86 ? -15.040 -3.083 4.002 1.00 88.25 86 ALA A O 1
ATOM 669 N N . MET A 1 87 ? -14.677 -2.023 5.934 1.00 87.44 87 MET A N 1
ATOM 670 C CA . MET A 1 87 ? -13.705 -3.016 6.413 1.00 87.44 87 MET A CA 1
ATOM 671 C C . MET A 1 87 ? -14.308 -4.419 6.487 1.00 87.44 87 MET A C 1
ATOM 673 O O . MET A 1 87 ? -13.720 -5.365 5.971 1.00 87.44 87 MET A O 1
ATOM 677 N N . ASP A 1 88 ? -15.478 -4.558 7.107 1.00 85.50 88 ASP A N 1
ATOM 678 C CA . ASP A 1 88 ? -16.155 -5.844 7.272 1.00 85.50 88 ASP A CA 1
ATOM 679 C C . ASP A 1 88 ? -16.504 -6.488 5.928 1.00 85.50 88 ASP A C 1
ATOM 681 O O . ASP A 1 88 ? -16.268 -7.685 5.727 1.00 85.50 88 ASP A O 1
ATOM 685 N N . LEU A 1 89 ? -17.027 -5.684 4.998 1.00 88.81 89 LEU A N 1
ATOM 686 C CA . LEU A 1 89 ? -17.387 -6.130 3.656 1.00 88.81 89 LEU A CA 1
ATOM 687 C C . LEU A 1 89 ? -16.166 -6.656 2.888 1.00 88.81 89 LEU A C 1
ATOM 689 O O . LEU A 1 89 ? -16.241 -7.699 2.232 1.00 88.81 89 LEU A O 1
ATOM 693 N N . HIS A 1 90 ? -15.031 -5.965 3.005 1.00 89.50 90 HIS A N 1
ATOM 694 C CA . HIS A 1 90 ? -13.819 -6.260 2.243 1.00 89.50 90 HIS A CA 1
ATOM 695 C C . HIS A 1 90 ? -12.808 -7.144 3.001 1.00 89.50 90 HIS A C 1
ATOM 697 O O . HIS A 1 90 ? -11.825 -7.595 2.409 1.00 89.50 90 HIS A O 1
ATOM 703 N N . TYR A 1 91 ? -13.063 -7.506 4.264 1.00 86.06 91 TYR A N 1
ATOM 704 C CA . TYR A 1 91 ? -12.149 -8.310 5.091 1.00 86.06 91 TYR A CA 1
ATOM 705 C C . TYR A 1 91 ? -11.771 -9.649 4.440 1.00 86.06 91 TYR A C 1
ATOM 707 O O . TYR A 1 91 ? -10.617 -10.083 4.468 1.00 86.06 91 TYR A O 1
ATOM 715 N N . GLY A 1 92 ? -12.740 -10.307 3.794 1.00 85.31 92 GLY A N 1
ATOM 716 C CA . GLY A 1 92 ? -12.497 -11.552 3.063 1.00 85.31 92 GLY A CA 1
ATOM 717 C C . GLY A 1 92 ? -11.544 -11.379 1.875 1.00 85.31 92 GLY A C 1
ATOM 718 O O . GLY A 1 92 ? -10.778 -12.295 1.573 1.00 85.31 92 GLY A O 1
ATOM 719 N N . LEU A 1 93 ? -11.550 -10.212 1.225 1.00 86.12 93 LEU A N 1
ATOM 720 C CA . LEU A 1 93 ? -10.653 -9.897 0.110 1.00 86.12 93 LEU A CA 1
ATOM 721 C C . LEU A 1 93 ? -9.223 -9.658 0.599 1.00 86.12 93 LEU A C 1
ATOM 723 O O . LEU A 1 93 ? -8.289 -10.158 -0.023 1.00 86.12 93 LEU A O 1
ATOM 727 N N . LEU A 1 94 ? -9.055 -9.007 1.755 1.00 89.00 94 LEU A N 1
ATOM 728 C CA . LEU A 1 94 ? -7.744 -8.797 2.381 1.00 89.00 94 LEU A CA 1
ATOM 729 C C . LEU A 1 94 ? -6.993 -10.118 2.612 1.00 89.00 94 LEU A C 1
ATOM 731 O O . LEU A 1 94 ? -5.791 -10.210 2.367 1.00 89.00 94 LEU A O 1
ATOM 735 N N . SER A 1 95 ? -7.711 -11.174 3.011 1.00 88.44 95 SER A N 1
ATOM 736 C CA . SER A 1 95 ? -7.117 -12.501 3.253 1.00 88.44 95 SER A CA 1
ATOM 737 C C . SER A 1 95 ? -6.592 -13.195 1.990 1.00 88.44 95 SER A C 1
ATOM 739 O O . SER A 1 95 ? -5.820 -14.144 2.078 1.00 88.44 95 SER A O 1
ATOM 741 N N . LYS A 1 96 ? -7.014 -12.728 0.809 1.00 91.25 96 LYS A N 1
ATOM 742 C CA . LYS A 1 96 ? -6.639 -13.276 -0.503 1.00 91.25 96 LYS A CA 1
ATOM 743 C C . LYS A 1 96 ? -5.695 -12.355 -1.272 1.00 91.25 96 LYS A C 1
ATOM 745 O O . LYS A 1 96 ? -5.456 -12.578 -2.459 1.00 91.25 96 LYS A O 1
ATOM 750 N N . LEU A 1 97 ? -5.214 -11.298 -0.625 1.00 93.81 97 LEU A N 1
ATOM 751 C CA . LEU A 1 97 ? -4.371 -10.308 -1.262 1.00 93.81 97 LEU A CA 1
ATOM 752 C C . LEU A 1 97 ? -3.029 -10.931 -1.662 1.00 93.81 97 LEU A C 1
ATOM 754 O O . LEU A 1 97 ? -2.302 -11.451 -0.816 1.00 93.81 97 LEU A O 1
ATOM 758 N N . ASP A 1 98 ? -2.730 -10.858 -2.957 1.00 95.00 98 ASP A N 1
ATOM 759 C CA . ASP A 1 98 ? -1.495 -11.330 -3.577 1.00 95.00 98 ASP A CA 1
ATOM 760 C C . ASP A 1 98 ? -1.054 -10.283 -4.611 1.00 95.00 98 ASP A C 1
ATOM 762 O O . ASP A 1 98 ? -1.834 -9.884 -5.486 1.00 95.00 98 ASP A O 1
ATOM 766 N N . VAL A 1 99 ? 0.202 -9.842 -4.527 1.00 95.19 99 VAL A N 1
ATOM 767 C CA . VAL A 1 99 ? 0.777 -8.838 -5.434 1.00 95.19 99 VAL A CA 1
ATOM 768 C C . VAL A 1 99 ? 0.737 -9.272 -6.908 1.00 95.19 99 VAL A C 1
ATOM 770 O O . VAL A 1 99 ? 0.571 -8.438 -7.800 1.00 95.19 99 VAL A O 1
ATOM 773 N N . ARG A 1 100 ? 0.778 -10.579 -7.192 1.00 94.81 100 ARG A N 1
ATOM 774 C CA . ARG A 1 100 ? 0.648 -11.146 -8.547 1.00 94.81 100 ARG A CA 1
ATOM 775 C C . ARG A 1 100 ? -0.723 -10.873 -9.151 1.00 94.81 100 ARG A C 1
ATOM 777 O O . ARG A 1 100 ? -0.835 -10.728 -10.368 1.00 94.81 100 ARG A O 1
ATOM 784 N N . ASN A 1 101 ? -1.753 -10.764 -8.315 1.00 93.56 101 ASN A N 1
ATOM 785 C CA . ASN A 1 101 ? -3.132 -10.511 -8.734 1.00 93.56 101 ASN A CA 1
ATOM 786 C C . ASN A 1 101 ? -3.464 -9.013 -8.804 1.00 93.56 101 ASN A C 1
ATOM 788 O O . ASN A 1 101 ? -4.560 -8.645 -9.222 1.00 93.56 101 ASN A O 1
ATOM 792 N N . CYS A 1 102 ? -2.523 -8.141 -8.439 1.00 91.69 102 CYS A N 1
ATOM 793 C CA . CYS A 1 102 ? -2.730 -6.699 -8.449 1.00 91.69 102 CYS A CA 1
ATOM 794 C C . CYS A 1 102 ? -2.626 -6.091 -9.854 1.00 91.69 102 CYS A C 1
ATOM 796 O O . CYS A 1 102 ? -2.116 -6.699 -10.803 1.00 91.69 102 CYS A O 1
ATOM 798 N N . GLN A 1 103 ? -3.138 -4.874 -9.980 1.00 89.06 103 GLN A N 1
ATOM 799 C CA . GLN A 1 103 ? -3.225 -4.088 -11.198 1.00 89.06 103 GLN A CA 1
ATOM 800 C C . GLN A 1 103 ? -2.177 -2.970 -11.218 1.00 89.06 103 GLN A C 1
ATOM 802 O O . GLN A 1 103 ? -1.803 -2.418 -10.184 1.00 89.06 103 GLN A O 1
ATOM 807 N N . ALA A 1 104 ? -1.767 -2.603 -12.427 1.00 85.56 104 ALA A N 1
ATOM 808 C CA . ALA A 1 104 ? -1.051 -1.373 -12.737 1.00 85.56 104 ALA A CA 1
ATOM 809 C C . ALA A 1 104 ? -1.750 -0.678 -13.908 1.00 85.56 104 ALA A C 1
ATOM 811 O O . ALA A 1 104 ? -2.498 -1.320 -14.654 1.00 85.56 104 ALA A O 1
ATOM 812 N N . SER A 1 105 ? -1.485 0.615 -14.092 1.00 81.12 105 SER A N 1
ATOM 813 C CA . SER A 1 105 ? -1.949 1.354 -15.271 1.00 81.12 105 SER A CA 1
ATOM 814 C C . SER A 1 105 ? -1.364 0.767 -16.555 1.00 81.12 105 SER A C 1
ATOM 816 O O . SER A 1 105 ? -2.091 0.584 -17.528 1.00 81.12 105 SER A O 1
ATOM 818 N N . HIS A 1 106 ? -0.086 0.375 -16.527 1.00 81.50 106 HIS A N 1
ATOM 819 C CA . HIS A 1 106 ? 0.584 -0.296 -17.636 1.00 81.50 106 HIS A CA 1
ATOM 820 C C . HIS A 1 106 ? 1.134 -1.657 -17.215 1.00 81.50 106 HIS A C 1
ATOM 822 O O . HIS A 1 106 ? 1.666 -1.828 -16.120 1.00 81.50 106 HIS A O 1
ATOM 828 N N . LYS A 1 107 ? 1.053 -2.645 -18.115 1.00 84.44 107 LYS A N 1
ATOM 829 C CA . LYS A 1 107 ? 1.595 -3.991 -17.866 1.00 84.44 107 LYS A CA 1
ATOM 830 C C . LYS A 1 107 ? 3.094 -3.956 -17.541 1.00 84.44 107 LYS A C 1
ATOM 832 O O . LYS A 1 107 ? 3.527 -4.673 -16.647 1.00 84.44 107 LYS A O 1
ATOM 837 N N . ALA A 1 108 ? 3.848 -3.092 -18.225 1.00 85.25 108 ALA A N 1
ATOM 838 C CA . ALA A 1 108 ? 5.281 -2.912 -18.003 1.00 85.25 108 ALA A CA 1
ATOM 839 C C . ALA A 1 108 ? 5.607 -2.517 -16.554 1.00 85.25 108 ALA A C 1
ATOM 841 O O . ALA A 1 108 ? 6.560 -3.036 -15.987 1.00 85.25 108 ALA A O 1
ATOM 842 N N . ASP A 1 109 ? 4.776 -1.681 -15.926 1.00 83.81 109 ASP A N 1
ATOM 843 C CA . ASP A 1 109 ? 4.971 -1.275 -14.534 1.00 83.81 109 ASP A CA 1
ATOM 844 C C . ASP A 1 109 ? 4.786 -2.447 -13.568 1.00 83.81 109 ASP A C 1
ATOM 846 O O . ASP A 1 109 ? 5.572 -2.631 -12.642 1.00 83.81 109 ASP A O 1
ATOM 850 N N . LYS A 1 110 ? 3.763 -3.279 -13.798 1.00 88.81 110 LYS A N 1
ATOM 851 C CA . LYS A 1 110 ? 3.549 -4.492 -13.002 1.00 88.81 110 LYS A CA 1
ATOM 852 C C . LYS A 1 110 ? 4.729 -5.449 -13.147 1.00 88.81 110 LYS A C 1
ATOM 854 O O . LYS A 1 110 ? 5.236 -5.937 -12.141 1.00 88.81 110 LYS A O 1
ATOM 859 N N . ASP A 1 111 ? 5.165 -5.693 -14.380 1.00 90.75 111 ASP A N 1
ATOM 860 C CA . ASP A 1 111 ? 6.300 -6.571 -14.668 1.00 90.75 111 ASP A CA 1
ATOM 861 C C . ASP A 1 111 ? 7.584 -6.029 -14.002 1.00 90.75 111 ASP A C 1
ATOM 863 O O . ASP A 1 111 ? 8.328 -6.788 -13.380 1.00 90.75 111 ASP A O 1
ATOM 867 N N . PHE A 1 112 ? 7.793 -4.708 -14.028 1.00 88.62 112 PHE A N 1
ATOM 868 C CA . PHE A 1 112 ? 8.911 -4.040 -13.360 1.00 88.62 112 PHE A CA 1
ATOM 869 C C . PHE A 1 112 ? 8.876 -4.211 -11.836 1.00 88.62 112 PHE A C 1
ATOM 871 O O . PHE A 1 112 ? 9.875 -4.624 -11.246 1.00 88.62 112 PHE A O 1
ATOM 878 N N . ILE A 1 113 ? 7.738 -3.966 -11.182 1.00 90.06 113 ILE A N 1
ATOM 879 C CA . ILE A 1 113 ? 7.613 -4.148 -9.726 1.00 90.06 113 ILE A CA 1
ATOM 880 C C . ILE A 1 113 ? 7.834 -5.604 -9.337 1.00 90.06 113 ILE A C 1
ATOM 882 O O . ILE A 1 113 ? 8.579 -5.879 -8.401 1.00 90.06 113 ILE A O 1
ATOM 886 N N . LEU A 1 114 ? 7.211 -6.543 -10.055 1.00 94.25 114 LEU A N 1
ATOM 887 C CA . LEU A 1 114 ? 7.376 -7.966 -9.770 1.00 94.25 114 LEU A CA 1
ATOM 888 C C . LEU A 1 114 ? 8.835 -8.400 -9.953 1.00 94.25 114 LEU A C 1
ATOM 890 O O . LEU A 1 114 ? 9.323 -9.193 -9.157 1.00 94.25 114 LEU A O 1
ATOM 894 N N . SER A 1 115 ? 9.557 -7.826 -10.923 1.00 93.50 115 SER A N 1
ATOM 895 C CA . SER A 1 115 ? 10.992 -8.089 -11.106 1.00 93.50 115 SER A CA 1
ATOM 896 C C . SER A 1 115 ? 11.870 -7.567 -9.960 1.00 93.50 115 SER A C 1
ATOM 898 O O . SER A 1 115 ? 12.944 -8.114 -9.721 1.00 93.50 115 SER A O 1
ATOM 900 N N . LYS A 1 116 ? 11.415 -6.541 -9.223 1.00 90.94 116 LYS A N 1
ATOM 901 C CA . LYS A 1 116 ? 12.110 -6.012 -8.039 1.00 90.94 116 LYS A CA 1
ATOM 902 C C . LYS A 1 116 ? 11.918 -6.873 -6.791 1.00 90.94 116 LYS A C 1
ATOM 904 O O . LYS A 1 116 ? 12.641 -6.676 -5.818 1.00 90.94 116 LYS A O 1
ATOM 909 N N . ILE A 1 117 ? 10.945 -7.783 -6.787 1.00 94.38 117 ILE A N 1
ATOM 910 C CA . ILE A 1 117 ? 10.629 -8.634 -5.639 1.00 94.38 117 ILE A CA 1
ATOM 911 C C . ILE A 1 117 ? 11.386 -9.961 -5.806 1.00 94.38 117 ILE A C 1
ATOM 913 O O . ILE A 1 117 ? 10.998 -10.764 -6.653 1.00 94.38 117 ILE A O 1
ATOM 917 N N . PRO A 1 118 ? 12.441 -10.235 -5.010 1.00 93.69 118 PRO A N 1
ATOM 918 C CA . PRO A 1 118 ? 13.262 -11.434 -5.204 1.00 93.69 118 PRO A CA 1
ATOM 919 C C . PRO A 1 118 ? 12.499 -12.728 -4.909 1.00 93.69 118 PRO A C 1
ATOM 921 O O . PRO A 1 118 ? 12.688 -13.737 -5.580 1.00 93.69 118 PRO A O 1
ATOM 924 N N . ASP A 1 119 ? 11.630 -12.682 -3.898 1.00 96.75 119 ASP A N 1
ATOM 925 C CA . ASP A 1 119 ? 10.764 -13.781 -3.487 1.00 96.75 119 ASP A CA 1
ATOM 926 C C . ASP A 1 119 ? 9.351 -13.241 -3.252 1.00 96.75 119 ASP A C 1
ATOM 928 O O . ASP A 1 119 ? 9.065 -12.553 -2.266 1.00 96.75 119 ASP A O 1
ATOM 932 N N . ILE A 1 120 ? 8.468 -13.543 -4.202 1.00 96.81 120 ILE A N 1
ATOM 933 C CA . ILE A 1 120 ? 7.091 -13.056 -4.196 1.00 96.81 120 ILE A CA 1
ATOM 934 C C . ILE A 1 120 ? 6.261 -13.743 -3.099 1.00 96.81 120 ILE A C 1
ATOM 936 O O . ILE A 1 120 ? 5.362 -13.118 -2.537 1.00 96.81 120 ILE A O 1
ATOM 940 N N . ASP A 1 121 ? 6.564 -14.991 -2.737 1.00 97.06 121 ASP A N 1
ATOM 941 C CA . ASP A 1 121 ? 5.834 -15.682 -1.670 1.00 97.06 121 ASP A CA 1
ATOM 942 C C . ASP A 1 121 ? 6.197 -15.114 -0.302 1.00 97.06 121 ASP A C 1
ATOM 944 O O . ASP A 1 121 ? 5.302 -14.802 0.488 1.00 97.06 121 ASP A O 1
ATOM 948 N N . SER A 1 122 ? 7.484 -14.859 -0.057 1.00 96.38 122 SER A N 1
ATOM 949 C CA . SER A 1 122 ? 7.922 -14.138 1.144 1.00 96.38 122 SER A CA 1
ATOM 950 C C . SER A 1 122 ? 7.347 -12.722 1.206 1.00 96.38 122 SER A C 1
ATOM 952 O O . SER A 1 122 ? 6.936 -12.267 2.278 1.00 96.38 122 SER A O 1
ATOM 954 N N . PHE A 1 123 ? 7.259 -12.026 0.068 1.00 96.75 123 PHE A N 1
ATOM 955 C CA . PHE A 1 123 ? 6.613 -10.716 -0.010 1.00 96.75 123 PHE A CA 1
ATOM 956 C C . PHE A 1 123 ? 5.133 -10.789 0.384 1.00 96.75 123 PHE A C 1
ATOM 958 O O . PHE A 1 123 ? 4.685 -10.021 1.236 1.00 96.75 123 PHE A O 1
ATOM 965 N N . ASN A 1 124 ? 4.377 -11.730 -0.184 1.00 96.31 124 ASN A N 1
ATOM 966 C CA . ASN A 1 124 ? 2.958 -11.899 0.121 1.00 96.31 124 ASN A CA 1
ATOM 967 C C . ASN A 1 124 ? 2.730 -12.347 1.568 1.00 96.31 124 ASN A C 1
ATOM 969 O O . ASN A 1 124 ? 1.830 -11.832 2.227 1.00 96.31 124 ASN A O 1
ATOM 973 N N . ALA A 1 125 ? 3.566 -13.236 2.107 1.00 95.06 125 ALA A N 1
ATOM 974 C CA . ALA A 1 125 ? 3.514 -13.615 3.517 1.00 95.06 125 ALA A CA 1
ATOM 975 C C . ALA A 1 125 ? 3.757 -12.403 4.430 1.00 95.06 125 ALA A C 1
ATOM 977 O O . ALA A 1 125 ? 3.032 -12.198 5.408 1.00 95.06 125 ALA A O 1
ATOM 978 N N . ARG A 1 126 ? 4.730 -11.550 4.080 1.00 94.81 126 ARG A N 1
ATOM 979 C CA . ARG A 1 126 ? 4.996 -10.299 4.796 1.00 94.81 126 ARG A CA 1
ATOM 980 C C . ARG A 1 126 ? 3.823 -9.327 4.701 1.00 94.81 126 ARG A C 1
ATOM 982 O O . ARG A 1 126 ? 3.450 -8.744 5.714 1.00 94.81 126 ARG A O 1
ATOM 98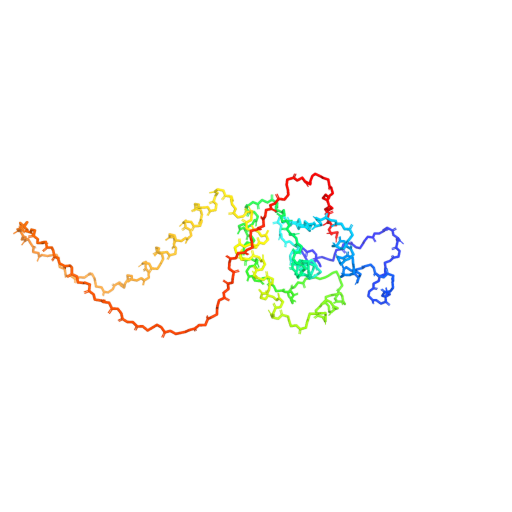9 N N . LEU A 1 127 ? 3.222 -9.178 3.525 1.00 95.19 127 LEU A N 1
ATOM 990 C CA . LEU A 1 127 ? 2.028 -8.360 3.326 1.00 95.19 127 LEU A CA 1
ATOM 991 C C . LEU A 1 127 ? 0.858 -8.854 4.192 1.00 95.19 127 LEU A C 1
ATOM 993 O O . LEU A 1 127 ? 0.252 -8.066 4.914 1.00 95.19 127 LEU A O 1
ATOM 997 N N . GLN A 1 128 ? 0.589 -10.161 4.188 1.00 94.88 128 GLN A N 1
ATOM 998 C CA . GLN A 1 128 ? -0.443 -10.780 5.025 1.00 94.88 128 GLN A CA 1
ATOM 999 C C . GLN A 1 128 ? -0.174 -10.543 6.519 1.00 94.88 128 GLN A C 1
ATOM 1001 O O . GLN A 1 128 ? -1.080 -10.179 7.272 1.00 94.88 128 GLN A O 1
ATOM 1006 N N . TRP A 1 129 ? 1.083 -10.654 6.952 1.00 92.88 129 TRP A N 1
ATOM 1007 C CA . TRP A 1 129 ? 1.476 -10.328 8.323 1.00 92.88 129 TRP A CA 1
ATOM 1008 C C . TRP A 1 129 ? 1.255 -8.844 8.663 1.00 92.88 129 TRP A C 1
ATOM 1010 O O . TRP A 1 129 ? 0.750 -8.531 9.744 1.00 92.88 129 TRP A O 1
ATOM 1020 N N . LEU A 1 130 ? 1.566 -7.919 7.749 1.00 93.25 130 LEU A N 1
ATOM 1021 C CA . LEU A 1 130 ? 1.325 -6.483 7.947 1.00 93.25 130 LEU A CA 1
ATOM 1022 C C . LEU A 1 130 ? -0.161 -6.143 8.050 1.00 93.25 130 LEU A C 1
ATOM 1024 O O . LEU A 1 130 ? -0.519 -5.212 8.764 1.00 93.25 130 LEU A O 1
ATOM 1028 N N . ILE A 1 131 ? -1.033 -6.891 7.381 1.00 91.44 131 ILE A N 1
ATOM 1029 C CA . ILE A 1 131 ? -2.481 -6.671 7.435 1.00 91.44 131 ILE A CA 1
ATOM 1030 C C . ILE A 1 131 ? -3.072 -7.239 8.731 1.00 91.44 131 ILE A C 1
ATOM 1032 O O . ILE A 1 131 ? -3.804 -6.533 9.426 1.00 91.44 131 ILE A O 1
ATOM 1036 N N . PHE A 1 132 ? -2.738 -8.488 9.076 1.00 89.00 132 PHE A N 1
ATOM 1037 C CA . PHE A 1 132 ? -3.466 -9.267 10.090 1.00 89.00 132 PHE A CA 1
ATOM 1038 C C . PHE A 1 132 ? -2.746 -9.462 11.429 1.00 89.00 132 PHE A C 1
ATOM 1040 O O . PHE A 1 132 ? -3.333 -10.013 12.364 1.00 89.00 132 PHE A O 1
ATOM 1047 N N . SER A 1 133 ? -1.483 -9.051 11.568 1.00 86.62 133 SER A N 1
ATOM 1048 C CA . SER A 1 133 ? -0.789 -9.171 12.856 1.00 86.62 133 SER A CA 1
ATOM 1049 C C . SER A 1 133 ? -1.414 -8.269 13.926 1.00 86.62 133 SER A C 1
ATOM 1051 O O . SER A 1 133 ? -2.117 -7.306 13.636 1.00 86.62 133 SER A O 1
ATOM 1053 N N . LYS A 1 134 ? -1.098 -8.521 15.205 1.00 80.69 134 LYS A N 1
ATOM 1054 C CA . LYS A 1 134 ? -1.563 -7.689 16.336 1.00 80.69 134 LYS A CA 1
ATOM 1055 C C . LYS A 1 134 ? -1.159 -6.212 16.221 1.00 80.69 134 LYS A C 1
ATOM 1057 O O . LYS A 1 134 ? -1.790 -5.357 16.836 1.00 80.69 134 LYS A O 1
ATOM 1062 N N . ARG A 1 135 ? -0.097 -5.929 15.460 1.00 81.25 135 ARG A N 1
ATOM 1063 C CA . ARG A 1 135 ? 0.409 -4.581 15.156 1.00 81.25 135 ARG A CA 1
ATOM 1064 C C . ARG A 1 135 ? 0.161 -4.209 13.689 1.00 81.25 135 ARG A C 1
ATOM 1066 O O . ARG A 1 135 ? 0.823 -3.317 13.174 1.00 81.25 135 ARG A O 1
ATOM 1073 N N . GLY A 1 136 ? -0.758 -4.912 13.032 1.00 85.19 136 GLY A N 1
ATOM 1074 C CA . GLY A 1 136 ? -1.059 -4.731 11.627 1.00 85.19 136 GLY A CA 1
ATOM 1075 C C . GLY A 1 136 ? -1.710 -3.384 11.334 1.00 85.19 136 GLY A C 1
ATOM 1076 O O . GLY A 1 136 ? -2.314 -2.751 12.208 1.00 85.19 136 GLY A O 1
ATOM 1077 N N . ILE A 1 137 ? -1.606 -2.963 10.078 1.00 89.06 137 ILE A N 1
ATOM 1078 C CA . ILE A 1 137 ? -1.961 -1.618 9.617 1.00 89.06 137 ILE A CA 1
ATOM 1079 C C . ILE A 1 137 ? -3.459 -1.303 9.779 1.00 89.06 137 ILE A C 1
ATOM 1081 O O . ILE A 1 137 ? -3.823 -0.133 9.870 1.00 89.06 137 ILE A O 1
ATOM 1085 N N . PHE A 1 138 ? -4.326 -2.315 9.899 1.00 85.44 138 PHE A N 1
ATOM 1086 C CA . PHE A 1 138 ? -5.774 -2.148 10.095 1.00 85.44 138 PHE A CA 1
ATOM 1087 C C . PHE A 1 138 ? -6.252 -2.342 11.543 1.00 85.44 138 PHE A C 1
ATOM 1089 O O . PHE A 1 138 ? -7.408 -2.058 11.854 1.00 85.44 138 PHE A O 1
ATOM 1096 N N . MET A 1 139 ? -5.384 -2.751 12.475 1.00 77.38 139 MET A N 1
ATOM 1097 C CA . MET A 1 139 ? -5.800 -3.120 13.840 1.00 77.38 139 MET A CA 1
ATOM 1098 C C . MET A 1 139 ? -6.402 -1.970 14.651 1.00 77.38 139 MET A C 1
ATOM 1100 O O . MET A 1 139 ? -7.235 -2.199 15.527 1.00 77.38 139 MET A O 1
ATOM 1104 N N . LYS A 1 140 ? -5.997 -0.722 14.380 1.00 71.81 140 LYS A N 1
ATOM 1105 C CA . LYS A 1 140 ? -6.594 0.457 15.030 1.00 71.81 140 LYS A CA 1
ATOM 1106 C C . LYS A 1 140 ? -8.056 0.657 14.614 1.00 71.81 140 LYS A C 1
ATOM 1108 O O . LYS A 1 140 ? -8.833 1.159 15.418 1.00 71.81 140 LYS A O 1
ATOM 1113 N N . GLN A 1 141 ? -8.406 0.237 13.400 1.00 68.81 141 GLN A N 1
ATOM 1114 C CA . GLN A 1 141 ? -9.712 0.462 12.785 1.00 68.81 141 GLN A CA 1
ATOM 1115 C C . GLN A 1 141 ? -10.713 -0.669 13.078 1.00 68.81 141 GLN A C 1
ATOM 1117 O O . GLN A 1 141 ? -11.906 -0.416 13.160 1.00 68.81 141 GLN A O 1
ATOM 1122 N N . ILE A 1 142 ? -10.230 -1.882 13.378 1.00 61.31 142 ILE A N 1
ATOM 1123 C CA . ILE A 1 142 ? -11.035 -3.051 13.817 1.00 61.31 142 ILE A CA 1
ATOM 1124 C C . ILE A 1 142 ? -11.574 -2.879 15.266 1.00 61.31 142 ILE A C 1
ATOM 1126 O O . ILE A 1 142 ? -12.074 -3.796 15.911 1.00 61.31 142 ILE A O 1
ATOM 1130 N N . LYS A 1 143 ? -11.448 -1.682 15.850 1.00 55.12 143 LYS A N 1
ATOM 1131 C CA . LYS A 1 143 ? -11.949 -1.365 17.198 1.00 55.12 143 LYS A CA 1
ATOM 1132 C C . LYS A 1 143 ? -13.382 -0.829 17.194 1.00 55.12 143 LYS A C 1
ATOM 1134 O O . LYS A 1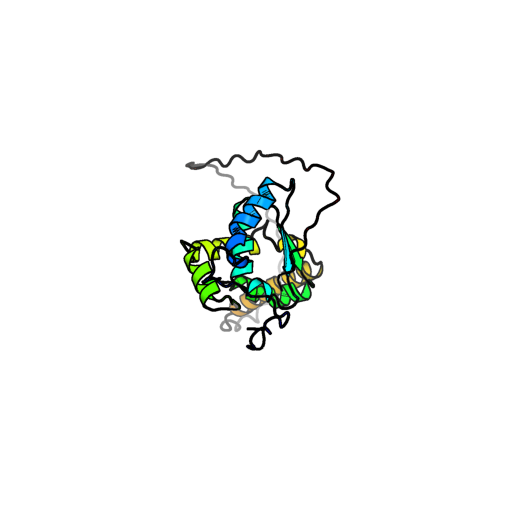 143 ? -13.828 -0.300 18.213 1.00 55.12 143 LYS A O 1
ATOM 1139 N N . CYS A 1 144 ? -14.111 -0.957 16.087 1.00 53.62 144 CYS A N 1
ATOM 1140 C CA . CYS A 1 144 ? -15.504 -0.545 16.038 1.00 53.62 144 CYS A CA 1
ATOM 1141 C C . CYS A 1 144 ? -16.357 -1.380 17.017 1.00 53.62 144 CYS A C 1
ATOM 1143 O O . CYS A 1 144 ? -16.251 -2.604 17.040 1.00 53.62 144 CYS A O 1
ATOM 1145 N N . PRO A 1 145 ? -17.220 -0.763 17.852 1.00 48.75 145 PRO A N 1
ATOM 1146 C CA . PRO A 1 145 ? -18.020 -1.484 18.849 1.00 48.75 145 PRO A CA 1
ATOM 1147 C C . PRO A 1 145 ? -18.931 -2.589 18.287 1.00 48.75 145 PRO A C 1
ATOM 1149 O O . PRO A 1 145 ? -19.236 -3.537 19.013 1.00 48.75 145 PRO A O 1
ATOM 1152 N N . ARG A 1 146 ? -19.337 -2.499 17.008 1.00 53.78 146 ARG A N 1
ATOM 1153 C CA . ARG A 1 146 ? -20.096 -3.556 16.310 1.00 53.78 146 ARG A CA 1
ATOM 1154 C C . ARG A 1 146 ? -19.303 -4.860 16.181 1.00 53.78 146 ARG A C 1
ATOM 1156 O O . ARG A 1 146 ? -19.870 -5.929 16.396 1.00 53.78 146 ARG A O 1
ATOM 1163 N N . ASP A 1 147 ? -17.989 -4.784 15.991 1.00 54.75 147 ASP A N 1
ATOM 1164 C CA . ASP A 1 147 ? -17.132 -5.941 15.704 1.00 54.75 147 ASP A CA 1
ATOM 1165 C C . ASP A 1 147 ? -17.055 -6.917 16.880 1.00 54.75 147 ASP A C 1
ATOM 1167 O O . ASP A 1 147 ? -16.892 -8.121 16.677 1.00 54.75 147 ASP A O 1
ATOM 1171 N N . ARG A 1 148 ? -17.215 -6.444 18.126 1.00 54.41 148 ARG A N 1
ATOM 1172 C CA . ARG A 1 148 ? -17.252 -7.339 19.299 1.00 54.41 148 ARG A CA 1
ATOM 1173 C C . ARG A 1 148 ? -18.494 -8.225 19.294 1.00 54.41 148 ARG A C 1
ATOM 1175 O O . ARG A 1 148 ? -18.401 -9.389 19.679 1.00 54.41 148 ARG A O 1
ATOM 1182 N N . VAL A 1 149 ? -19.630 -7.680 18.867 1.00 59.00 149 VAL A N 1
ATOM 1183 C CA . VAL A 1 149 ? -20.915 -8.388 18.840 1.00 59.00 149 VAL A CA 1
ATOM 1184 C C . VAL A 1 149 ? -20.986 -9.296 17.616 1.00 59.00 149 VAL A C 1
ATOM 1186 O O . VAL A 1 149 ? -21.342 -10.465 17.752 1.00 59.00 149 VAL A O 1
ATOM 1189 N N . ASP A 1 150 ? -20.533 -8.820 16.456 1.00 57.50 150 ASP A N 1
ATOM 1190 C CA . ASP A 1 150 ? -20.547 -9.604 15.219 1.00 57.50 150 ASP A CA 1
ATOM 1191 C C . ASP A 1 150 ? -19.488 -10.709 15.217 1.00 57.50 150 ASP A C 1
ATOM 1193 O O . ASP A 1 150 ? -19.765 -11.827 14.780 1.00 57.50 150 ASP A O 1
ATOM 1197 N N . SER A 1 151 ? -18.300 -10.468 15.782 1.00 56.25 151 SER A N 1
ATOM 1198 C CA . SER A 1 151 ? -17.299 -11.528 15.968 1.00 56.25 151 SER A CA 1
ATOM 1199 C C . SER A 1 151 ? -17.790 -12.590 16.949 1.00 56.25 151 SER A C 1
ATOM 1201 O O . SER A 1 151 ? -17.646 -13.784 16.675 1.00 56.25 151 SER A O 1
ATOM 1203 N N . ALA A 1 152 ? -18.429 -12.184 18.054 1.00 64.81 152 ALA A N 1
ATOM 1204 C CA . ALA A 1 152 ? -19.063 -13.118 18.982 1.00 64.81 152 ALA A CA 1
ATOM 1205 C C . ALA A 1 152 ? -20.193 -13.908 18.300 1.00 64.81 152 ALA A C 1
ATOM 1207 O O . ALA A 1 152 ? -20.255 -15.127 18.448 1.00 64.81 152 ALA A O 1
ATOM 1208 N N . GLY A 1 153 ? -21.017 -13.251 17.478 1.00 69.50 153 GLY A N 1
ATOM 1209 C CA . GLY A 1 153 ? -22.070 -13.884 16.684 1.00 69.50 153 GLY A CA 1
ATOM 1210 C C . GLY A 1 153 ? -21.529 -14.890 15.663 1.00 69.50 153 GLY A C 1
ATOM 1211 O O . GLY A 1 153 ? -22.040 -16.005 15.562 1.00 69.50 153 GLY A O 1
ATOM 1212 N N . ARG A 1 154 ? -20.445 -14.558 14.949 1.00 70.56 154 ARG A N 1
ATOM 1213 C CA . ARG A 1 154 ? -19.780 -15.457 13.985 1.00 70.56 154 ARG A CA 1
ATOM 1214 C C . ARG A 1 154 ? -19.151 -16.670 14.682 1.00 70.56 154 ARG A C 1
ATOM 1216 O O . ARG A 1 154 ? -19.228 -17.778 14.148 1.00 70.56 154 ARG A O 1
ATOM 1223 N N . ILE A 1 155 ? -18.555 -16.488 15.864 1.00 69.00 155 ILE A N 1
ATOM 1224 C CA . ILE A 1 155 ? -18.017 -17.589 16.681 1.00 69.00 155 ILE A CA 1
ATOM 1225 C C . ILE A 1 155 ? -19.159 -18.475 17.190 1.00 69.00 155 ILE A C 1
ATOM 1227 O O . ILE A 1 155 ? -19.105 -19.690 17.000 1.00 69.00 155 ILE A O 1
ATOM 1231 N N . ALA A 1 156 ? -20.222 -17.885 17.743 1.00 72.19 156 ALA A N 1
ATOM 1232 C CA . ALA A 1 156 ? -21.401 -18.612 18.207 1.00 72.19 156 ALA A CA 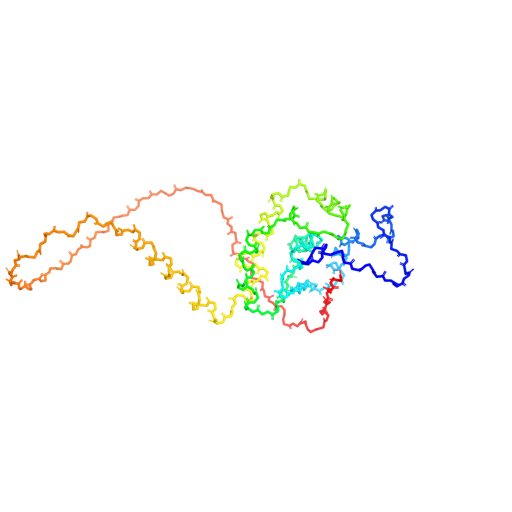1
ATOM 1233 C C . ALA A 1 156 ? -22.045 -19.423 17.071 1.00 72.19 156 ALA A C 1
ATOM 1235 O O . ALA A 1 156 ? -22.262 -20.622 17.215 1.00 72.19 156 ALA A O 1
ATOM 1236 N N . ALA A 1 157 ? -22.235 -18.824 15.892 1.00 72.00 157 ALA A N 1
ATOM 1237 C CA . ALA A 1 157 ? -22.781 -19.514 14.726 1.00 72.00 157 ALA A CA 1
ATOM 1238 C C . ALA A 1 157 ? -21.893 -20.675 14.240 1.00 72.00 157 ALA A C 1
ATOM 1240 O O . ALA A 1 157 ? -22.407 -21.682 13.750 1.00 72.00 157 ALA A O 1
ATOM 1241 N N . ARG A 1 158 ? -20.562 -20.571 14.365 1.00 71.62 158 ARG A N 1
ATOM 1242 C CA . ARG A 1 158 ? -19.642 -21.681 14.050 1.00 71.62 158 ARG A CA 1
ATOM 1243 C C . ARG A 1 158 ? -19.765 -22.818 15.059 1.00 71.62 158 ARG A C 1
ATOM 1245 O O . ARG A 1 158 ? -19.800 -23.971 14.638 1.00 71.62 158 ARG A O 1
ATOM 1252 N N . VAL A 1 159 ? -19.862 -22.498 16.348 1.00 75.31 159 VAL A N 1
ATOM 1253 C CA . VAL A 1 159 ? -20.060 -23.490 17.415 1.00 75.31 159 VAL A CA 1
ATOM 1254 C C . VAL A 1 159 ? -21.403 -24.196 17.248 1.00 75.31 159 VAL A C 1
ATOM 1256 O O . VAL A 1 159 ? -21.442 -25.420 17.291 1.00 75.31 159 VAL A O 1
ATOM 1259 N N . GLU A 1 160 ? -22.477 -23.465 16.956 1.00 75.38 160 GLU A N 1
ATOM 1260 C CA . GLU A 1 160 ? -23.801 -24.052 16.719 1.00 75.38 160 GLU A CA 1
ATOM 1261 C C . GLU A 1 160 ? -23.828 -24.946 15.472 1.00 75.38 160 GLU A C 1
ATOM 1263 O O . GLU A 1 160 ? -24.362 -26.051 15.508 1.00 75.38 160 GLU A O 1
ATOM 1268 N N . ARG A 1 161 ? -23.163 -24.552 14.378 1.00 77.81 161 ARG A N 1
ATOM 1269 C CA . ARG A 1 161 ? -23.022 -25.421 13.193 1.00 77.81 161 ARG A CA 1
ATOM 1270 C C . ARG A 1 161 ? -22.167 -26.658 13.464 1.00 77.81 161 ARG A C 1
ATOM 1272 O O . ARG A 1 161 ? -22.446 -27.715 12.904 1.00 77.81 161 ARG A O 1
ATOM 1279 N N . ALA A 1 162 ? -21.124 -26.538 14.284 1.00 71.31 162 ALA A N 1
ATOM 1280 C CA . ALA A 1 162 ? -20.302 -27.675 14.691 1.00 71.31 162 ALA A CA 1
ATOM 1281 C C . ALA A 1 162 ? -21.093 -28.636 15.592 1.00 71.31 162 ALA A C 1
ATOM 1283 O O . ALA A 1 162 ? -21.047 -29.843 15.371 1.00 71.31 162 ALA A O 1
ATOM 1284 N N . ARG A 1 163 ? -21.897 -28.102 16.521 1.00 72.50 163 ARG A N 1
ATOM 1285 C CA . ARG A 1 163 ? -22.825 -28.868 17.365 1.00 72.50 163 ARG A CA 1
ATOM 1286 C C . ARG A 1 163 ? -23.888 -29.588 16.544 1.00 72.50 163 ARG A C 1
ATOM 1288 O O . ARG A 1 163 ? -24.066 -30.790 16.705 1.00 72.50 163 ARG A O 1
ATOM 1295 N N . ALA A 1 164 ? -24.520 -28.891 15.602 1.00 70.81 164 ALA A N 1
ATOM 1296 C CA . ALA A 1 164 ? -25.511 -29.476 14.701 1.00 70.81 164 ALA A CA 1
ATOM 1297 C C . ALA A 1 164 ? -24.928 -30.591 13.812 1.00 70.81 164 ALA A C 1
ATOM 1299 O O . ALA A 1 164 ? -25.652 -31.494 13.412 1.00 70.81 164 ALA A O 1
ATOM 1300 N N . ARG A 1 165 ? -23.620 -30.555 13.519 1.00 67.19 165 ARG A N 1
ATOM 1301 C CA . ARG A 1 165 ? -22.914 -31.623 12.789 1.00 67.19 165 ARG A CA 1
ATOM 1302 C C . ARG A 1 165 ? -22.469 -32.787 13.674 1.00 67.19 165 ARG A C 1
ATOM 1304 O O . ARG A 1 165 ? -22.254 -33.871 13.148 1.00 67.19 165 ARG A O 1
ATOM 1311 N N . SER A 1 166 ? -22.316 -32.576 14.982 1.00 56.59 166 SER A N 1
ATOM 1312 C CA . SER A 1 166 ? -21.978 -33.640 15.938 1.00 56.59 166 SER A CA 1
ATOM 1313 C C . SER A 1 166 ? -23.184 -34.456 16.412 1.00 56.59 166 SER A C 1
ATOM 1315 O O . SER A 1 166 ? -22.996 -35.498 17.031 1.00 56.59 166 SER A O 1
ATOM 1317 N N . VAL A 1 167 ? -24.413 -34.021 16.115 1.00 55.16 167 VAL A N 1
ATOM 1318 C CA . VAL A 1 167 ? -25.616 -34.817 16.385 1.00 55.16 167 VAL A CA 1
ATOM 1319 C C . VAL A 1 167 ? -25.834 -35.774 15.215 1.00 55.16 167 VAL A C 1
ATOM 1321 O O . VAL A 1 167 ? -26.362 -35.401 14.170 1.00 55.16 167 VAL A O 1
ATOM 1324 N N . ASN A 1 168 ? -25.383 -37.014 15.392 1.00 46.78 168 ASN A N 1
ATOM 1325 C CA . ASN A 1 168 ? -25.693 -38.129 14.507 1.00 46.78 168 ASN A CA 1
ATOM 1326 C C . ASN A 1 168 ? -27.184 -38.505 14.688 1.00 46.78 168 ASN A C 1
ATOM 1328 O O . ASN A 1 168 ? -27.565 -38.834 15.810 1.00 46.78 168 ASN A O 1
ATOM 1332 N N . PRO A 1 169 ? -28.048 -38.478 13.653 1.00 45.56 169 PRO A N 1
ATOM 1333 C CA . PRO A 1 169 ? -29.481 -38.787 13.785 1.00 45.56 169 PRO A CA 1
ATOM 1334 C C . PRO A 1 169 ? -29.827 -40.266 14.039 1.00 45.56 169 PRO A C 1
ATOM 1336 O O . PRO A 1 169 ? -30.972 -40.664 13.846 1.00 45.56 169 PRO A O 1
ATOM 1339 N N . GLN A 1 170 ? -28.869 -41.100 14.442 1.00 40.75 170 GLN A N 1
ATOM 1340 C CA . GLN A 1 170 ? -29.089 -42.517 14.725 1.00 40.75 170 GLN A CA 1
ATOM 1341 C C . GLN A 1 170 ? -28.737 -42.848 16.174 1.00 40.75 170 GLN A C 1
ATOM 1343 O O . GLN A 1 170 ? -27.731 -43.492 16.424 1.00 40.75 170 GLN A O 1
ATOM 1348 N N . GLU A 1 171 ? -29.550 -42.359 17.110 1.00 43.81 171 GLU A N 1
ATOM 1349 C CA . GLU A 1 171 ? -29.858 -42.996 18.404 1.00 43.81 171 GLU A CA 1
ATOM 1350 C C . GLU A 1 171 ? -30.834 -42.087 19.165 1.00 43.81 171 GLU A C 1
ATOM 1352 O O . GLU A 1 171 ? -30.486 -41.374 20.101 1.00 43.81 171 GLU A O 1
ATOM 1357 N N . VAL A 1 172 ? -32.089 -42.058 18.717 1.00 46.78 172 VAL A N 1
ATOM 1358 C CA . VAL A 1 172 ? -33.202 -41.635 19.574 1.00 46.78 172 VAL A CA 1
ATOM 1359 C C . VAL A 1 172 ? -34.305 -42.660 19.393 1.00 46.78 172 VAL A C 1
ATOM 1361 O O . VAL A 1 172 ? -35.308 -42.408 18.739 1.00 46.78 172 VAL A O 1
ATOM 1364 N N . ASP A 1 173 ? -34.075 -43.854 19.925 1.00 44.09 173 ASP A N 1
ATOM 1365 C CA . ASP A 1 173 ? -35.173 -44.729 20.299 1.00 44.09 173 ASP A CA 1
ATOM 1366 C C . ASP A 1 173 ? -34.742 -45.621 21.464 1.00 44.09 173 ASP A C 1
ATOM 1368 O O . ASP A 1 173 ? -33.644 -46.167 21.470 1.00 44.09 173 ASP A O 1
ATOM 1372 N N . LEU A 1 174 ? -35.652 -45.744 22.433 1.00 46.81 174 LEU A N 1
ATOM 1373 C CA . LEU A 1 174 ? -35.550 -46.435 23.725 1.00 46.81 174 LEU A CA 1
ATOM 1374 C C . LEU A 1 174 ? -34.739 -45.740 24.832 1.00 46.81 174 LEU A C 1
ATOM 1376 O O . LEU A 1 174 ? -33.608 -46.096 25.117 1.00 46.81 174 LEU A O 1
ATOM 1380 N N . GLU A 1 175 ? -35.412 -44.870 25.587 1.00 37.97 175 GLU A N 1
ATOM 1381 C CA . GLU A 1 175 ? -35.716 -45.174 26.998 1.00 37.97 175 GLU A CA 1
ATOM 1382 C C . GLU A 1 175 ? -36.776 -44.201 27.538 1.00 37.97 175 GLU A C 1
ATOM 1384 O O . GLU A 1 175 ? -36.542 -43.316 28.356 1.00 37.97 175 GLU A O 1
ATOM 1389 N N . MET A 1 176 ? -38.013 -44.387 27.076 1.00 41.84 176 MET A N 1
ATOM 1390 C CA . MET A 1 176 ? -39.192 -43.845 27.742 1.00 41.84 176 MET A CA 1
ATOM 1391 C C . MET A 1 176 ? -39.833 -44.973 28.545 1.00 41.84 176 MET A C 1
ATOM 1393 O O . MET A 1 176 ? -40.828 -45.540 28.111 1.00 41.84 176 MET A O 1
ATOM 1397 N N . SER A 1 177 ? -39.213 -45.366 29.664 1.00 44.47 177 SER A N 1
ATOM 1398 C CA . SER A 1 177 ? -39.840 -46.093 30.785 1.00 44.47 177 SER A CA 1
ATOM 1399 C C . SER A 1 177 ? -38.798 -46.488 31.834 1.00 44.47 177 SER A C 1
ATOM 1401 O O . SER A 1 177 ? -38.235 -47.575 31.752 1.00 44.47 177 SER A O 1
ATOM 1403 N N . ARG A 1 178 ? -38.622 -45.669 32.879 1.00 36.53 178 ARG A N 1
ATOM 1404 C CA . ARG A 1 178 ? -38.649 -46.146 34.275 1.00 36.53 178 ARG A CA 1
ATOM 1405 C C . ARG A 1 178 ? -38.603 -44.988 35.268 1.00 36.53 178 ARG A C 1
ATOM 1407 O O . ARG A 1 178 ? -37.598 -44.325 35.476 1.00 36.53 178 ARG A O 1
ATOM 1414 N N . SER A 1 179 ? -39.763 -44.803 35.886 1.00 39.44 179 SER A N 1
ATOM 1415 C CA . SER A 1 179 ? -39.963 -44.191 37.194 1.00 39.44 179 SER A CA 1
ATOM 1416 C C . SER A 1 179 ? -38.997 -44.777 38.232 1.00 39.44 179 SER A C 1
ATOM 1418 O O . SER A 1 179 ? -38.816 -45.994 38.281 1.00 39.44 179 SER A O 1
ATOM 1420 N N . GLY A 1 180 ? -38.414 -43.925 39.077 1.00 32.19 180 GLY A N 1
ATOM 1421 C CA . GLY A 1 180 ? -37.571 -44.357 40.190 1.00 32.19 180 GLY A CA 1
ATOM 1422 C C . GLY A 1 180 ? -36.978 -43.191 40.973 1.00 32.19 180 GLY A C 1
ATOM 1423 O O . GLY A 1 180 ? -35.887 -42.721 40.683 1.00 32.19 180 GLY A O 1
ATOM 1424 N N . THR A 1 181 ? -37.712 -42.724 41.975 1.00 39.09 181 THR A N 1
ATOM 1425 C CA . THR A 1 181 ? -37.249 -41.821 43.033 1.00 39.09 181 THR A CA 1
ATOM 1426 C C . THR A 1 181 ? -36.053 -42.402 43.801 1.00 39.09 181 THR A C 1
ATOM 1428 O O . THR A 1 181 ? -36.129 -43.553 44.223 1.00 39.09 181 THR A O 1
ATOM 1431 N N . ARG A 1 182 ? -35.009 -41.597 44.084 1.00 32.97 182 ARG A N 1
ATOM 1432 C CA . ARG A 1 182 ? -34.325 -41.534 45.402 1.00 32.97 182 ARG A CA 1
ATOM 1433 C C . ARG A 1 182 ? -33.140 -40.549 45.462 1.00 32.97 182 ARG A C 1
ATOM 1435 O O . ARG A 1 182 ? -32.188 -40.662 44.709 1.00 32.97 182 ARG A O 1
ATOM 1442 N N . THR A 1 183 ? -33.270 -39.618 46.413 1.00 32.69 183 THR A N 1
ATOM 1443 C CA . THR A 1 183 ? -32.289 -39.114 47.403 1.00 32.69 183 THR A CA 1
ATOM 1444 C C . THR A 1 183 ? -30.827 -38.835 47.030 1.00 32.69 183 THR A C 1
ATOM 1446 O O . THR A 1 183 ? -30.067 -39.738 46.709 1.00 32.69 183 THR A O 1
ATOM 1449 N N . LEU A 1 184 ? -30.456 -37.564 47.263 1.00 37.34 184 LEU A N 1
ATOM 1450 C CA . LEU A 1 184 ? -29.276 -37.080 47.999 1.00 37.34 184 LEU A CA 1
ATOM 1451 C C . LEU A 1 184 ? -28.303 -38.161 48.489 1.00 37.34 184 LEU A C 1
ATOM 1453 O O . LEU A 1 184 ? -28.662 -38.922 49.380 1.00 37.34 184 LEU A O 1
ATOM 1457 N N . GLU A 1 185 ? -27.048 -38.070 48.047 1.00 33.78 185 GLU A N 1
ATOM 1458 C CA . GLU A 1 185 ? -25.907 -38.150 48.958 1.00 33.78 185 GLU A CA 1
ATOM 1459 C C . GLU A 1 185 ? -24.673 -37.445 48.379 1.00 33.78 185 GLU A C 1
ATOM 1461 O O . GLU A 1 185 ? -24.265 -37.621 47.233 1.00 33.78 185 GLU A O 1
ATOM 1466 N N . SER A 1 186 ? -24.132 -36.579 49.224 1.00 36.75 186 SER A N 1
ATOM 1467 C CA . SER A 1 186 ? -22.844 -35.911 49.163 1.00 36.75 186 SER A CA 1
ATOM 1468 C C . SER A 1 186 ? -21.691 -36.905 49.239 1.00 36.75 186 SER A C 1
ATOM 1470 O O . SER A 1 186 ? -21.672 -37.695 50.176 1.00 36.75 186 SER A O 1
ATOM 1472 N N . PHE A 1 187 ? -20.665 -36.760 48.399 1.00 31.28 187 PHE A N 1
ATOM 1473 C CA . PHE A 1 187 ? -19.315 -37.184 48.769 1.00 31.28 187 PHE A CA 1
ATOM 1474 C C . PHE A 1 187 ? -18.257 -36.198 48.278 1.00 31.28 187 PHE A C 1
ATOM 1476 O O . PHE A 1 187 ? -18.273 -35.693 47.159 1.00 31.28 187 PHE A O 1
ATOM 1483 N N . SER A 1 188 ? -17.379 -35.907 49.223 1.00 33.56 188 SER A N 1
ATOM 1484 C CA . SER A 1 188 ? -16.286 -34.957 49.238 1.00 33.56 188 SER A CA 1
ATOM 1485 C C . SER A 1 188 ? -14.945 -35.596 48.865 1.00 33.56 188 SER A C 1
ATOM 1487 O O . SER A 1 188 ? -14.710 -36.750 49.211 1.00 33.56 188 SER A O 1
ATOM 1489 N N . ASN A 1 189 ? -14.039 -34.729 48.403 1.00 30.88 189 ASN A N 1
ATOM 1490 C CA . ASN A 1 189 ? -12.587 -34.703 48.640 1.00 30.88 189 ASN A CA 1
ATOM 1491 C C . ASN A 1 189 ? -11.615 -35.603 47.853 1.00 30.88 189 ASN A C 1
ATOM 1493 O O . ASN A 1 189 ? -11.908 -36.728 47.469 1.00 30.88 189 ASN A O 1
ATOM 1497 N N . ALA A 1 190 ? -10.397 -35.038 47.812 1.00 31.17 190 ALA A N 1
ATOM 1498 C CA . ALA A 1 190 ? -9.077 -35.537 47.421 1.00 31.17 190 ALA A CA 1
ATOM 1499 C C . ALA A 1 190 ? -8.764 -35.414 45.917 1.00 31.17 190 ALA A C 1
ATOM 1501 O O . ALA A 1 190 ? -9.345 -36.101 45.090 1.00 31.17 190 ALA A O 1
ATOM 1502 N N . ASP A 1 191 ? -7.993 -34.419 45.469 1.00 30.89 191 ASP A N 1
ATOM 1503 C CA . ASP A 1 191 ? -6.577 -34.125 45.771 1.00 30.89 191 ASP A CA 1
ATOM 1504 C C . ASP A 1 191 ? -5.645 -35.214 45.220 1.00 30.89 191 ASP A C 1
ATOM 1506 O O . ASP A 1 191 ? -5.561 -36.317 45.755 1.00 30.89 191 ASP A O 1
ATOM 1510 N N . MET A 1 192 ? -4.960 -34.901 44.117 1.00 32.91 192 MET A N 1
ATOM 1511 C CA . MET A 1 192 ? -3.794 -35.654 43.666 1.00 32.91 192 MET A CA 1
ATOM 1512 C C . MET A 1 192 ? -2.861 -34.727 42.888 1.00 32.91 192 MET A C 1
ATOM 1514 O O . MET A 1 192 ? -3.038 -34.443 41.704 1.00 32.91 192 MET A O 1
ATOM 1518 N N . SER A 1 193 ? -1.861 -34.234 43.606 1.00 34.06 193 SER A N 1
ATOM 1519 C CA . SER A 1 193 ? -0.647 -33.632 43.074 1.00 34.06 193 SER A CA 1
ATOM 1520 C C . SER A 1 193 ? 0.375 -34.734 42.791 1.00 34.06 193 SER A C 1
ATOM 1522 O O . SER A 1 193 ? 0.605 -35.559 43.666 1.00 34.06 193 SER A O 1
ATOM 1524 N N . VAL A 1 194 ? 1.022 -34.729 41.617 1.00 33.94 194 VAL A N 1
ATOM 1525 C CA . VAL A 1 194 ? 2.412 -35.198 41.444 1.00 33.94 194 VAL A CA 1
ATOM 1526 C C . VAL A 1 194 ? 3.087 -34.404 40.318 1.00 33.94 194 VAL A C 1
ATOM 1528 O O . VAL A 1 194 ? 2.514 -34.104 39.275 1.00 33.94 194 VAL A O 1
ATOM 1531 N N . SER A 1 195 ? 4.323 -34.047 40.630 1.00 30.08 195 SER A N 1
ATOM 1532 C CA . SER A 1 195 ? 5.336 -33.196 40.015 1.00 30.08 195 SER A CA 1
ATOM 1533 C C . SER A 1 195 ? 6.192 -33.824 38.899 1.00 30.08 195 SER A C 1
ATOM 1535 O O . SER A 1 195 ? 6.407 -35.030 38.916 1.00 30.08 195 SER A O 1
ATOM 1537 N N . HIS A 1 196 ? 6.851 -32.927 38.133 1.00 32.94 196 HIS A N 1
ATOM 1538 C CA . HIS A 1 196 ? 8.212 -33.035 37.539 1.00 32.94 196 HIS A CA 1
ATOM 1539 C C . HIS A 1 196 ? 8.389 -34.005 36.343 1.00 32.94 196 HIS A C 1
ATOM 1541 O O . HIS A 1 196 ? 7.749 -35.040 36.293 1.00 32.94 196 HIS A O 1
ATOM 1547 N N . THR A 1 197 ? 9.218 -33.793 35.309 1.00 28.84 197 THR A N 1
ATOM 1548 C CA . THR A 1 197 ? 10.272 -32.815 34.936 1.00 28.84 197 THR A CA 1
ATOM 1549 C C . THR A 1 197 ? 10.690 -33.083 33.472 1.00 28.84 197 THR A C 1
ATOM 1551 O O . THR A 1 197 ? 10.371 -34.148 32.953 1.00 28.84 197 THR A O 1
ATOM 1554 N N . SER A 1 198 ? 11.457 -32.139 32.897 1.00 30.70 198 SER A N 1
ATOM 1555 C CA . SER A 1 198 ? 12.299 -32.144 31.667 1.00 30.70 198 SER A CA 1
ATOM 1556 C C . SER A 1 198 ? 11.825 -31.067 30.687 1.00 30.70 198 SER A C 1
ATOM 1558 O O . SER A 1 198 ? 10.806 -31.239 30.031 1.00 30.70 198 SER A O 1
ATOM 1560 N N . GLN A 1 199 ? 12.352 -29.835 30.698 1.00 30.25 199 GLN A N 1
ATOM 1561 C CA . GLN A 1 199 ? 13.730 -29.377 30.416 1.00 30.25 199 GLN A CA 1
ATOM 1562 C C . GLN A 1 199 ? 14.281 -29.854 29.068 1.00 30.25 199 GLN A C 1
ATOM 1564 O O . GLN A 1 199 ? 14.631 -31.019 28.917 1.00 30.25 199 GLN A O 1
ATOM 1569 N N . ASP A 1 200 ? 14.286 -28.896 28.130 1.00 29.92 200 ASP A N 1
ATOM 1570 C CA . ASP A 1 200 ? 15.330 -28.515 27.158 1.00 29.92 200 ASP A CA 1
ATOM 1571 C C . ASP A 1 200 ? 14.656 -28.117 25.835 1.00 29.92 200 ASP A C 1
ATOM 1573 O O . ASP A 1 200 ? 13.732 -28.780 25.381 1.00 29.92 200 ASP A O 1
ATOM 1577 N N . ALA A 1 201 ? 15.014 -27.073 25.098 1.00 28.17 201 ALA A N 1
ATOM 1578 C CA . ALA A 1 201 ? 15.850 -25.893 25.256 1.00 28.17 201 ALA A CA 1
ATOM 1579 C C . ALA A 1 201 ? 15.541 -25.033 24.005 1.00 28.17 201 ALA A C 1
ATOM 1581 O O . ALA A 1 201 ? 15.057 -25.569 23.009 1.00 28.17 201 ALA A O 1
ATOM 1582 N N . LEU A 1 202 ? 15.870 -23.736 24.057 1.00 30.61 202 LEU A N 1
ATOM 1583 C CA . LEU A 1 202 ? 16.257 -22.833 22.952 1.00 30.61 202 LEU A CA 1
ATOM 1584 C C . LEU A 1 202 ? 15.518 -21.487 22.966 1.00 30.61 202 LEU A C 1
ATOM 1586 O O . LEU A 1 202 ? 14.338 -21.385 22.653 1.00 30.61 202 LEU A O 1
ATOM 1590 N N . GLY A 1 203 ? 16.312 -20.439 23.198 1.00 28.52 203 GLY A N 1
ATOM 1591 C CA . GLY A 1 203 ? 16.200 -19.212 22.411 1.00 28.52 203 GLY A CA 1
ATOM 1592 C C . GLY A 1 203 ? 15.521 -18.030 23.085 1.00 28.52 203 GLY A C 1
ATOM 1593 O O . GLY A 1 203 ? 14.428 -17.639 22.705 1.00 28.52 203 GLY A O 1
ATOM 1594 N N . VAL A 1 204 ? 16.230 -17.431 24.038 1.00 28.69 204 VAL A N 1
ATOM 1595 C CA . VAL A 1 204 ? 15.997 -16.109 24.638 1.00 28.69 204 VAL A CA 1
ATOM 1596 C C . VAL A 1 204 ? 15.617 -15.054 23.586 1.00 28.69 204 VAL A C 1
ATOM 1598 O O . VAL A 1 204 ? 16.420 -14.741 22.709 1.00 28.69 204 VAL A O 1
ATOM 1601 N N . ILE A 1 205 ? 14.437 -14.442 23.724 1.00 33.47 205 ILE A N 1
ATOM 1602 C CA . ILE A 1 205 ? 14.130 -13.138 23.123 1.00 33.47 205 ILE A CA 1
ATOM 1603 C C . ILE A 1 205 ? 14.058 -12.140 24.275 1.00 33.47 205 ILE A C 1
ATOM 1605 O O . ILE A 1 205 ? 13.272 -12.299 25.205 1.00 33.47 205 ILE A O 1
ATOM 1609 N N . ASN A 1 206 ? 14.946 -11.152 24.241 1.00 29.67 206 ASN A N 1
ATOM 1610 C CA . ASN A 1 206 ? 15.072 -10.112 25.251 1.00 29.67 206 ASN A CA 1
ATOM 1611 C C . ASN A 1 206 ? 13.890 -9.131 25.136 1.00 29.67 206 ASN A C 1
ATOM 1613 O O . ASN A 1 206 ? 13.890 -8.243 24.285 1.00 29.67 206 ASN A O 1
ATOM 1617 N N . GLU A 1 207 ? 12.869 -9.306 25.974 1.00 33.12 207 GLU A N 1
ATOM 1618 C CA . GLU A 1 207 ? 11.778 -8.349 26.170 1.00 33.12 207 GLU A CA 1
ATOM 1619 C C . GLU A 1 207 ? 12.225 -7.256 27.146 1.00 33.12 207 GLU A C 1
ATOM 1621 O O . GLU A 1 207 ? 11.905 -7.320 28.323 1.00 33.12 207 GLU A O 1
ATOM 1626 N N . ASN A 1 208 ? 12.997 -6.272 26.681 1.00 33.41 208 ASN A N 1
ATOM 1627 C CA . ASN A 1 208 ? 13.203 -5.005 27.395 1.00 33.41 208 ASN A CA 1
ATOM 1628 C C . ASN A 1 208 ? 13.693 -3.929 26.418 1.00 33.41 208 ASN A C 1
ATOM 1630 O O . ASN A 1 208 ? 14.873 -3.596 26.352 1.00 33.41 208 ASN A O 1
ATOM 1634 N N . ALA A 1 209 ? 12.759 -3.376 25.647 1.00 32.31 209 ALA A N 1
ATOM 1635 C CA . ALA A 1 209 ? 12.933 -2.077 25.011 1.00 32.31 209 ALA A CA 1
ATOM 1636 C C . ALA A 1 209 ? 11.703 -1.230 25.344 1.00 32.31 209 ALA A C 1
ATOM 1638 O O . ALA A 1 209 ? 10.698 -1.224 24.631 1.00 32.31 209 ALA A O 1
ATOM 1639 N N . SER A 1 210 ? 11.779 -0.567 26.493 1.00 28.61 210 SER A N 1
ATOM 1640 C CA . SER A 1 210 ? 10.880 0.499 26.914 1.00 28.61 210 SER A CA 1
ATOM 1641 C C . SER A 1 210 ? 11.019 1.647 25.914 1.00 28.61 210 SER A C 1
ATOM 1643 O O . SER A 1 210 ? 12.037 2.332 25.891 1.00 28.61 210 SER A O 1
ATOM 1645 N N . PHE A 1 211 ? 10.029 1.826 25.042 1.00 30.06 211 PHE A N 1
ATOM 1646 C CA . PHE A 1 211 ? 9.955 2.985 24.157 1.00 30.06 211 PHE A CA 1
ATOM 1647 C C . PHE A 1 211 ? 9.034 4.015 24.811 1.00 30.06 211 PHE A C 1
ATOM 1649 O O . PHE A 1 211 ? 7.809 3.903 24.736 1.00 30.06 211 PHE A O 1
ATOM 1656 N N . GLU A 1 212 ? 9.630 4.978 25.511 1.00 28.31 212 GLU A N 1
ATOM 1657 C CA . GLU A 1 212 ? 8.932 6.183 25.951 1.00 28.31 212 GLU A CA 1
ATOM 1658 C C . GLU A 1 212 ? 8.603 7.038 24.720 1.00 28.31 212 GLU A C 1
ATOM 1660 O O . GLU A 1 212 ? 9.473 7.356 23.911 1.00 28.31 212 GLU A O 1
ATOM 1665 N N . ALA A 1 213 ? 7.323 7.367 24.545 1.00 29.53 213 ALA A N 1
ATOM 1666 C CA . ALA A 1 213 ? 6.854 8.203 23.448 1.00 29.53 213 ALA A CA 1
ATOM 1667 C C . ALA A 1 213 ? 7.138 9.687 23.750 1.00 29.53 213 ALA A C 1
ATOM 1669 O O . ALA A 1 213 ? 6.729 10.160 24.814 1.00 29.53 213 ALA A O 1
ATOM 1670 N N . PRO A 1 214 ? 7.750 10.454 22.830 1.00 31.02 214 PRO A N 1
ATOM 1671 C CA . PRO A 1 214 ? 7.813 11.903 22.960 1.00 31.02 214 PRO A CA 1
ATOM 1672 C C . PRO A 1 214 ? 6.417 12.512 22.787 1.00 31.02 214 PRO A C 1
ATOM 1674 O O . PRO A 1 214 ? 5.748 12.303 21.774 1.00 31.02 214 PRO A O 1
ATOM 1677 N N . GLN A 1 215 ? 5.985 13.274 23.789 1.00 37.06 215 GLN A N 1
ATOM 1678 C CA . GLN A 1 215 ? 4.852 14.189 23.699 1.00 37.06 215 GLN A CA 1
ATOM 1679 C C . GLN A 1 215 ? 5.297 15.474 22.996 1.00 37.06 215 GLN A C 1
ATOM 1681 O O . GLN A 1 215 ? 5.620 16.435 23.675 1.00 37.06 215 GLN A O 1
ATOM 1686 N N . ASP A 1 216 ? 5.372 15.471 21.667 1.00 39.38 216 ASP A N 1
ATOM 1687 C CA . ASP A 1 216 ? 5.071 16.634 20.816 1.00 39.38 216 ASP A CA 1
ATOM 1688 C C . ASP A 1 216 ? 5.364 16.268 19.359 1.00 39.38 216 ASP A C 1
ATOM 1690 O O . ASP A 1 216 ? 6.514 16.010 19.008 1.00 39.38 216 ASP A O 1
ATOM 1694 N N . LEU A 1 217 ? 4.339 16.230 18.509 1.00 34.94 217 LEU A N 1
ATOM 1695 C CA . LEU A 1 217 ? 4.513 16.419 17.067 1.00 34.94 217 LEU A CA 1
ATOM 1696 C C . LEU A 1 217 ? 3.160 16.797 16.458 1.00 34.94 217 LEU A C 1
ATOM 1698 O O . LEU A 1 217 ? 2.471 15.995 15.822 1.00 34.94 217 LEU A O 1
ATOM 1702 N N . ALA A 1 218 ? 2.745 18.031 16.731 1.00 35.34 218 ALA A N 1
ATOM 1703 C CA . ALA A 1 218 ? 1.916 18.747 15.781 1.00 35.34 218 ALA A CA 1
ATOM 1704 C C . ALA A 1 218 ? 2.808 19.181 14.606 1.00 35.34 218 ALA A C 1
ATOM 1706 O O . 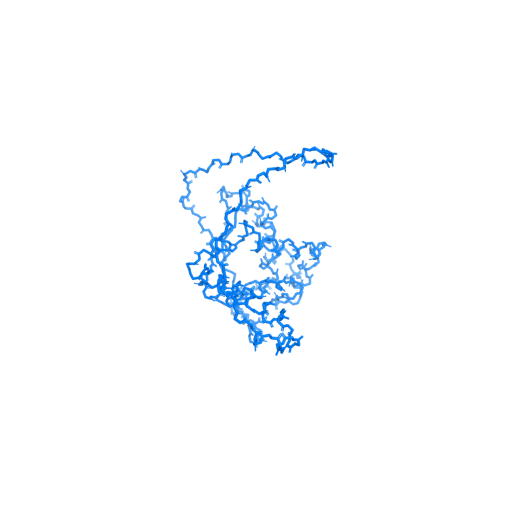ALA A 1 218 ? 3.960 19.561 14.798 1.00 35.34 218 ALA A O 1
ATOM 1707 N N . ASP A 1 219 ? 2.217 19.123 13.418 1.00 37.94 219 ASP A N 1
ATOM 1708 C CA . ASP A 1 219 ? 2.703 19.622 12.132 1.00 37.94 219 ASP A CA 1
ATOM 1709 C C . ASP A 1 219 ? 3.552 18.669 11.272 1.00 37.94 219 ASP A C 1
ATOM 1711 O O . ASP A 1 219 ? 4.579 18.129 11.666 1.00 37.94 219 ASP A O 1
ATOM 1715 N N . HIS A 1 220 ? 3.070 18.522 10.029 1.00 34.66 220 HIS A N 1
ATOM 1716 C CA . HIS A 1 220 ? 3.581 17.733 8.897 1.00 34.66 220 HIS A CA 1
ATOM 1717 C C . HIS A 1 220 ? 3.043 16.300 8.738 1.00 34.66 220 HIS A C 1
ATOM 1719 O O . HIS A 1 220 ? 3.779 15.326 8.609 1.00 34.66 220 HIS A O 1
ATOM 1725 N N . VAL A 1 221 ? 1.717 16.191 8.600 1.00 31.97 221 VAL A N 1
ATOM 1726 C CA . VAL A 1 221 ? 1.083 15.042 7.934 1.00 31.97 221 VAL A CA 1
ATOM 1727 C C . VAL A 1 221 ? 1.121 15.275 6.421 1.00 31.97 221 VAL A C 1
ATOM 1729 O O . VAL A 1 221 ? 0.356 16.082 5.897 1.00 31.97 221 VAL A O 1
ATOM 1732 N N . ILE A 1 222 ? 2.000 14.572 5.703 1.00 36.47 222 ILE A N 1
ATOM 1733 C CA . ILE A 1 222 ? 1.935 14.500 4.237 1.00 36.47 222 ILE A CA 1
ATOM 1734 C C . ILE A 1 222 ? 0.976 13.361 3.876 1.00 36.47 222 ILE A C 1
ATOM 1736 O O . ILE A 1 222 ? 1.283 12.185 4.059 1.00 36.47 222 ILE A O 1
ATOM 1740 N N . VAL A 1 223 ? -0.214 13.721 3.390 1.00 33.41 223 VAL A N 1
ATOM 1741 C CA . VAL A 1 223 ? -1.181 12.771 2.827 1.00 33.41 223 VAL A CA 1
ATOM 1742 C C . VAL A 1 223 ? -0.811 12.544 1.368 1.00 33.41 223 VAL A C 1
ATOM 1744 O O . VAL A 1 223 ? -1.009 13.423 0.531 1.00 33.41 223 VAL A O 1
ATOM 1747 N N . GLN A 1 224 ? -0.271 11.371 1.047 1.00 38.97 224 GLN A N 1
ATOM 1748 C CA . GLN A 1 224 ? -0.049 10.986 -0.342 1.00 38.97 224 GLN A CA 1
ATOM 1749 C C . GLN A 1 224 ? -1.341 10.371 -0.893 1.00 38.97 224 GLN A C 1
ATOM 1751 O O . GLN A 1 224 ? -1.646 9.205 -0.657 1.00 38.97 224 GLN A O 1
ATOM 1756 N N . ALA A 1 225 ? -2.128 11.182 -1.601 1.00 27.66 225 ALA A N 1
ATOM 1757 C CA . ALA A 1 225 ? -3.223 10.701 -2.434 1.00 27.66 225 ALA A CA 1
ATOM 1758 C C . ALA A 1 225 ? -2.635 10.264 -3.783 1.00 27.66 225 ALA A C 1
ATOM 1760 O O . ALA A 1 225 ? -2.172 11.100 -4.559 1.00 27.66 225 ALA A O 1
ATOM 1761 N N . MET A 1 226 ? -2.602 8.959 -4.053 1.00 34.09 226 MET A N 1
ATOM 1762 C CA . MET A 1 226 ? -2.200 8.453 -5.365 1.00 34.09 226 MET A CA 1
ATOM 1763 C C . MET A 1 226 ? -3.398 8.454 -6.315 1.00 34.09 226 MET A C 1
ATOM 1765 O O . MET A 1 226 ? -4.331 7.670 -6.139 1.00 34.09 226 MET A O 1
ATOM 1769 N N . LEU A 1 227 ? -3.344 9.350 -7.306 1.00 30.36 227 LEU A N 1
ATOM 1770 C CA . LEU A 1 227 ? -4.254 9.414 -8.455 1.00 30.36 227 LEU A CA 1
ATOM 1771 C C . LEU A 1 227 ? -4.196 8.139 -9.319 1.00 30.36 227 LEU A C 1
ATOM 1773 O O . LEU A 1 227 ? -3.173 7.405 -9.311 1.00 30.36 227 LEU A O 1
#

Organism: NCBI:txid311494

Secondary structure (DSSP, 8-state):
--TTSPPPPPP-S------TTSTTT-SGGGHHHHHHHHHHHSTT--EEEEE-TT-GGGGBHHHHHHHHHHHHTT--EEEEES-HHHHHHHHHHHTT--GGG-B-SSHHHHHHHHHH-S-HHHHHHHHHHHHHSTT-TTTTTTT-HHHHHHHHHHHHHHHHHHHHHH--SS---S-------------------------------------PPPS---S--------

Foldseek 3Di:
DPPVPDQDDDDPPPPDADDPVNVVPHPLVCLLVVLVCCPVPPVLDEAEAEAELQSLLLLALSSLLNLLSCVVVVHHYAYDYPAVVSCVVCVVVQQVRFSLRHDDSDPVVSVVSVVVDPDRVVSVVSSSCLCPPCNHNCNVRCPPPVNVVVVVVVVVVVVVVVVVVPDDVPDDDDDPDDDDDDDDDDDDDDDDDDDDDDDDDDDDDDPDDDDDDDPDDDDDDDHDDDD

Radius of gyration: 27.71 Å; chains: 1; bounding box: 56×66×72 Å

pLDDT: mean 70.85, std 24.38, range [27.66, 97.06]